Protein AF-A0A0J8B0I6-F1 (afdb_monomer)

Foldseek 3Di:
DPCDLVNLLVVLVVVLVVCVVVVQFDPCCVVCVVVLNVQSVPDPFLLSSLVSVVVSLVGGNPVVDDPCVVLVPQVSPFVSLLRNDDPPDRLLQLLLVLLVVLVVLADPVQFAPCCVVPPVVVLNVCSNPPSGLQSVLVSVVSRVVRGHPLQFDPCCVVCVVVLNVQSNSPSDSLSNLVSSVVSSVGGDPVRDDDNPPSNVSSVVSLPPDDVSVVSVVVVVVVVVVVVCCVPPVVVVVVVVVVVVVVVD

Sequence (248 aa):
AELDFDSARSCLLRFELHSFSLGLFTKNWKVQRYAFKFSVSKASSLHHLCSALLNLERHLETQVFSPEWPRRVGLWEFPLIALSGSEDLSPLKIIKDSLLKLADSIPIQLISQEFYSGYWPKWRRQVASCQYLYPLCELFIELETGLEFEATVSSWADYRSQWGLHVHSSFTVSMLAQCLLDLERFQASSTLRNAPLWRQRLMDLTLTDEPGRVGAIKRSIADMIQAVESVHWRSEFRRSVDHSNTNE

Radius of gyration: 23.25 Å; Cα contacts (8 Å, |Δi|>4): 209; chains: 1; bounding box: 48×46×82 Å

Secondary structure (DSSP, 8-state):
----HHHHHHHHHHHHHHHHHTT-B-TTHHHHHHHHHHHHHH--SHHHHHHHHHHHHTTB-GGGS-TTSTTTTTTTHHHHHHHS--TTS-HHHHHHHHHHHHHHHS-GGGB-HHIIIIIHHHHHHHHHH---HHHHHHHHHHHHHTB-GGGB-THHHHHHHHHHHHHHT--SHHHHHHHHHHHHHTB-TTT-SS-HHHHHHHHHHHTSSHHHHHHHHHHHHHHHHHHHIIIIIHHHHHHHHHHHHTT-

Structure (mmCIF, N/CA/C/O backbone):
data_AF-A0A0J8B0I6-F1
#
_entry.id   AF-A0A0J8B0I6-F1
#
loop_
_atom_site.group_PDB
_atom_site.id
_atom_site.type_symbol
_atom_site.label_atom_id
_atom_site.label_alt_id
_atom_site.label_comp_id
_atom_site.label_asym_id
_atom_site.label_entity_id
_atom_site.label_seq_id
_atom_site.pdbx_PDB_ins_code
_atom_site.Cartn_x
_atom_site.Cartn_y
_atom_site.Cartn_z
_atom_site.occupancy
_atom_site.B_iso_or_equiv
_atom_site.auth_seq_id
_atom_site.auth_comp_id
_atom_site.auth_asym_id
_atom_site.auth_atom_id
_atom_site.pdbx_PDB_model_num
ATOM 1 N N . ALA A 1 1 ? 12.989 23.065 -20.792 1.00 45.50 1 ALA A N 1
ATOM 2 C CA . ALA A 1 1 ? 12.560 22.321 -21.989 1.00 45.50 1 ALA A CA 1
ATOM 3 C C . ALA A 1 1 ? 11.338 21.519 -21.589 1.00 45.50 1 ALA A C 1
ATOM 5 O O . ALA A 1 1 ? 11.407 20.851 -20.561 1.00 45.50 1 ALA A O 1
ATOM 6 N N . GLU A 1 2 ? 10.225 21.655 -22.304 1.00 40.50 2 GLU A N 1
ATOM 7 C CA . GLU A 1 2 ? 9.068 20.789 -22.073 1.00 40.50 2 GLU A CA 1
ATOM 8 C C . GLU A 1 2 ? 9.483 19.342 -22.365 1.00 40.50 2 GLU A C 1
ATOM 10 O O . GLU A 1 2 ? 10.105 19.058 -23.388 1.00 40.50 2 GLU A O 1
ATOM 15 N N . LEU A 1 3 ? 9.228 18.442 -21.415 1.00 53.94 3 LEU A N 1
ATOM 16 C CA . LEU A 1 3 ? 9.433 17.008 -21.595 1.00 53.94 3 LEU A CA 1
ATOM 17 C C . LEU A 1 3 ? 8.305 16.490 -22.489 1.00 53.94 3 LEU A C 1
ATOM 19 O O . LEU A 1 3 ? 7.278 16.030 -21.995 1.00 53.94 3 LEU A O 1
ATOM 23 N N . ASP A 1 4 ? 8.481 16.600 -23.802 1.00 79.12 4 ASP A N 1
ATOM 24 C CA . ASP A 1 4 ? 7.593 15.927 -24.740 1.00 79.12 4 ASP A CA 1
ATOM 25 C C . ASP A 1 4 ? 7.841 14.406 -24.745 1.00 79.12 4 ASP A C 1
ATOM 27 O O . ASP A 1 4 ? 8.833 13.874 -24.225 1.00 79.12 4 ASP A O 1
ATOM 31 N N . PHE A 1 5 ? 6.878 13.677 -25.301 1.00 75.56 5 PHE A N 1
ATOM 32 C CA . PHE A 1 5 ? 6.883 12.217 -25.325 1.00 75.56 5 PHE A CA 1
ATOM 33 C C . PHE A 1 5 ? 8.116 11.638 -26.040 1.00 75.56 5 PHE A C 1
ATOM 35 O O . PHE A 1 5 ? 8.691 10.638 -25.596 1.00 75.56 5 PHE A O 1
ATOM 42 N N . ASP A 1 6 ? 8.562 12.290 -27.113 1.00 81.62 6 ASP A N 1
ATOM 43 C CA . ASP A 1 6 ? 9.733 11.875 -27.883 1.00 81.62 6 ASP A CA 1
ATOM 44 C C . ASP A 1 6 ? 11.042 12.120 -27.127 1.00 81.62 6 ASP A C 1
ATOM 46 O O . ASP A 1 6 ? 11.962 11.292 -27.186 1.00 81.62 6 ASP A O 1
ATOM 50 N N . SER A 1 7 ? 11.111 13.190 -26.339 1.00 73.12 7 SER A N 1
ATOM 51 C CA . SER A 1 7 ? 12.215 13.473 -25.426 1.00 73.12 7 SER A CA 1
ATOM 52 C C . SER A 1 7 ? 12.297 12.419 -24.328 1.00 73.12 7 SER A C 1
ATOM 54 O O . SER A 1 7 ? 13.383 11.889 -24.081 1.00 73.12 7 SER A O 1
ATOM 56 N N . ALA A 1 8 ? 11.168 12.036 -23.722 1.00 75.31 8 ALA A N 1
ATOM 57 C CA . ALA A 1 8 ? 11.117 10.970 -22.717 1.00 75.31 8 ALA A CA 1
ATOM 58 C C . ALA A 1 8 ? 11.574 9.617 -23.293 1.00 75.31 8 ALA A C 1
ATOM 60 O O . ALA A 1 8 ? 12.448 8.956 -22.722 1.00 75.31 8 ALA A O 1
ATOM 61 N N . ARG A 1 9 ? 11.063 9.241 -24.473 1.00 84.12 9 ARG A N 1
ATOM 62 C CA . ARG A 1 9 ? 11.486 8.040 -25.213 1.00 84.12 9 ARG A CA 1
ATOM 63 C C . ARG A 1 9 ? 12.992 8.049 -25.496 1.00 84.12 9 ARG A C 1
ATOM 65 O O . ARG A 1 9 ? 13.685 7.058 -25.256 1.00 84.12 9 ARG A O 1
ATOM 72 N N . SER A 1 10 ? 13.513 9.176 -25.976 1.00 79.44 10 SER A N 1
ATOM 73 C CA . SER A 1 10 ? 14.931 9.341 -26.313 1.00 79.44 10 SER A CA 1
ATOM 74 C C . SER A 1 10 ? 15.834 9.311 -25.080 1.00 79.44 10 SER A C 1
ATOM 76 O O . SER A 1 10 ? 16.953 8.799 -25.141 1.00 79.44 10 SER A O 1
ATOM 78 N N . CYS A 1 11 ? 15.376 9.853 -23.951 1.00 79.69 11 CYS A N 1
ATOM 79 C CA . CYS A 1 11 ? 16.073 9.758 -22.670 1.00 79.69 11 CYS A CA 1
ATOM 80 C C . CYS A 1 11 ? 16.138 8.310 -22.180 1.00 79.69 11 CYS A C 1
ATOM 82 O O . CYS A 1 11 ? 17.215 7.857 -21.801 1.00 79.69 11 CYS A O 1
ATOM 84 N N . LEU A 1 12 ? 15.034 7.566 -22.267 1.00 82.44 12 LEU A N 1
ATOM 85 C CA . LEU A 1 12 ? 14.971 6.167 -21.846 1.00 82.44 12 LEU A CA 1
ATOM 86 C C . LEU A 1 12 ? 15.939 5.273 -22.643 1.00 82.44 12 LEU A C 1
ATOM 88 O O . LEU A 1 12 ? 16.674 4.475 -22.062 1.00 82.44 12 LEU A O 1
ATOM 92 N N . LEU A 1 13 ? 16.006 5.448 -23.968 1.00 88.31 13 LEU A N 1
ATOM 93 C CA . LEU A 1 13 ? 16.951 4.715 -24.822 1.00 88.31 13 LEU A CA 1
ATOM 94 C C . LEU A 1 13 ? 18.415 5.088 -24.543 1.00 88.31 13 LEU A C 1
ATOM 96 O O . LEU A 1 13 ? 19.280 4.211 -24.535 1.00 88.31 13 LEU A O 1
ATOM 100 N N . ARG A 1 14 ? 18.704 6.376 -24.312 1.00 79.75 14 ARG A N 1
ATOM 101 C CA . ARG A 1 14 ? 20.057 6.836 -23.954 1.00 79.75 14 ARG A CA 1
ATOM 102 C C . ARG A 1 14 ? 20.496 6.293 -22.599 1.00 79.75 14 ARG A C 1
ATOM 104 O O . ARG A 1 14 ? 21.634 5.847 -22.479 1.00 79.75 14 ARG A O 1
ATOM 111 N N . PHE A 1 15 ? 19.596 6.295 -21.617 1.00 82.56 15 PHE A N 1
ATOM 112 C CA . PHE A 1 15 ? 19.839 5.718 -20.300 1.00 82.56 15 PHE A CA 1
ATOM 113 C C . PHE A 1 15 ? 20.159 4.224 -20.396 1.00 82.56 15 PHE A C 1
ATOM 115 O O . PHE A 1 15 ? 21.191 3.799 -19.886 1.00 82.56 15 PHE A O 1
ATOM 122 N N . GLU A 1 16 ? 19.348 3.443 -21.122 1.00 92.06 16 GLU A N 1
ATOM 123 C CA . GLU A 1 16 ? 19.625 2.018 -21.365 1.00 92.06 16 GLU A CA 1
ATOM 124 C C . GLU A 1 16 ? 21.009 1.803 -21.972 1.00 92.06 16 GLU A C 1
ATOM 126 O O . GLU A 1 16 ? 21.785 0.993 -21.471 1.00 92.06 16 GLU A O 1
ATOM 131 N N . LEU A 1 17 ? 21.327 2.530 -23.046 1.00 88.75 17 LEU A N 1
ATOM 132 C CA . LEU A 1 17 ? 22.594 2.374 -23.753 1.00 88.75 17 LEU A CA 1
ATOM 133 C C . LEU A 1 17 ? 23.783 2.662 -22.834 1.00 88.75 17 LEU A C 1
ATOM 135 O O . LEU A 1 17 ? 24.761 1.911 -22.844 1.00 88.75 17 LEU A O 1
ATOM 139 N N . HIS A 1 18 ? 23.686 3.731 -22.044 1.00 76.62 18 HIS A N 1
ATOM 140 C CA . HIS A 1 18 ? 24.724 4.120 -21.103 1.00 76.62 18 HIS A CA 1
ATOM 141 C C . HIS A 1 18 ? 24.892 3.074 -19.994 1.00 76.62 18 HIS A C 1
ATOM 143 O O . HIS A 1 18 ? 25.989 2.538 -19.832 1.00 76.62 18 HIS A O 1
ATOM 149 N N . SER A 1 19 ? 23.809 2.690 -19.313 1.00 81.50 19 SER A N 1
ATOM 150 C CA . SER A 1 19 ? 23.838 1.665 -18.260 1.00 81.50 19 SER A CA 1
ATOM 151 C C . SER A 1 19 ? 24.342 0.311 -18.776 1.00 81.50 19 SER A C 1
ATOM 153 O O . SER A 1 19 ? 25.079 -0.385 -18.080 1.00 81.50 19 SER A O 1
ATOM 15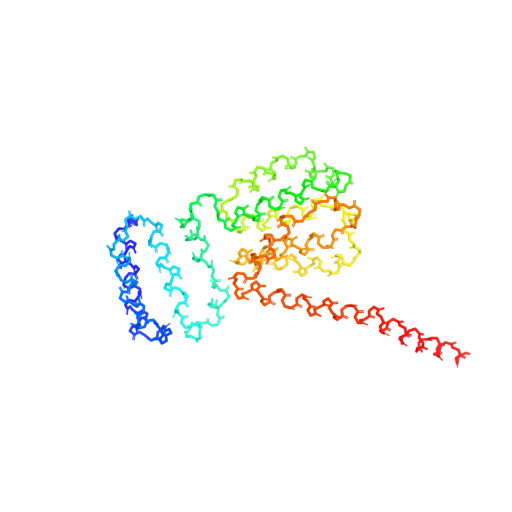5 N N . PHE A 1 20 ? 24.035 -0.045 -20.028 1.00 87.62 20 PHE A N 1
ATOM 156 C CA . PHE A 1 20 ? 24.553 -1.253 -20.672 1.00 87.62 20 PHE A CA 1
ATOM 157 C C . PHE A 1 20 ? 26.056 -1.186 -20.931 1.00 87.62 20 PHE A C 1
ATOM 159 O O . PHE A 1 20 ? 26.758 -2.162 -20.675 1.00 87.62 20 PHE A O 1
ATOM 166 N N . SER A 1 21 ? 26.562 -0.043 -21.402 1.00 84.88 21 SER A N 1
ATOM 167 C CA . SER A 1 21 ? 28.003 0.153 -21.616 1.00 84.88 21 SER A CA 1
ATOM 168 C C . SER A 1 21 ? 28.817 0.064 -20.322 1.00 84.88 21 SER A C 1
ATOM 170 O O . SER A 1 21 ? 29.963 -0.373 -20.348 1.00 84.88 21 SER A O 1
ATOM 172 N N . LEU A 1 22 ? 28.194 0.417 -19.197 1.00 81.50 22 LEU A N 1
ATOM 173 C CA . LEU A 1 22 ? 28.772 0.341 -17.858 1.00 81.50 22 LEU A CA 1
ATOM 174 C C . LEU A 1 22 ? 28.636 -1.049 -17.213 1.00 81.50 22 LEU A C 1
ATOM 176 O O . LEU A 1 22 ? 29.137 -1.258 -16.114 1.00 81.50 22 LEU A O 1
ATOM 180 N N . GLY A 1 23 ? 27.961 -1.999 -17.869 1.00 85.00 23 GLY A N 1
ATOM 181 C CA . GLY A 1 23 ? 27.747 -3.340 -17.327 1.00 85.00 23 GLY A CA 1
ATOM 182 C C . GLY A 1 23 ? 26.782 -3.389 -16.139 1.00 85.00 23 GLY A C 1
ATOM 183 O O . GLY A 1 23 ? 26.855 -4.325 -15.358 1.00 85.00 23 GLY A O 1
ATOM 184 N N . LEU A 1 24 ? 25.870 -2.417 -16.003 1.00 82.25 24 LEU A N 1
ATOM 185 C CA . LEU A 1 24 ? 24.946 -2.312 -14.858 1.00 82.25 24 LEU A CA 1
ATOM 186 C C . LEU A 1 24 ? 23.739 -3.257 -14.935 1.00 82.25 24 LEU A C 1
ATOM 188 O O . LEU A 1 24 ? 22.827 -3.139 -14.122 1.00 82.25 24 LEU A O 1
ATOM 192 N N . PHE A 1 25 ? 23.667 -4.133 -15.936 1.00 87.81 25 PHE A N 1
ATOM 193 C CA . PHE A 1 25 ? 22.509 -4.991 -16.172 1.00 87.81 25 PHE A CA 1
ATOM 194 C C . PHE A 1 25 ? 22.836 -6.460 -15.955 1.00 87.81 25 PHE A C 1
ATOM 196 O O . PHE A 1 25 ? 23.915 -6.928 -16.310 1.00 87.81 25 PHE A O 1
ATOM 203 N N . THR A 1 26 ? 21.828 -7.200 -15.498 1.00 88.50 26 THR A N 1
ATOM 204 C CA . THR A 1 26 ? 21.886 -8.654 -15.361 1.00 88.50 26 THR A CA 1
ATOM 205 C C . THR A 1 26 ? 22.251 -9.330 -16.684 1.00 88.50 26 THR A C 1
ATOM 207 O O . THR A 1 26 ? 21.931 -8.855 -17.780 1.00 88.50 26 THR A O 1
ATOM 210 N N . LYS A 1 27 ? 22.845 -10.526 -16.604 1.00 90.12 27 LYS A N 1
ATOM 211 C CA . LYS A 1 27 ? 23.204 -11.340 -17.785 1.00 90.12 27 LYS A CA 1
ATOM 212 C C . LYS A 1 27 ? 22.030 -11.564 -18.751 1.00 90.12 27 LYS A C 1
ATOM 214 O O . LYS A 1 27 ? 22.236 -11.580 -19.966 1.00 90.12 27 LYS A O 1
ATOM 219 N N . ASN A 1 28 ? 20.810 -11.682 -18.223 1.00 90.00 28 ASN A N 1
ATOM 220 C CA . ASN A 1 28 ? 19.587 -11.905 -18.999 1.00 90.00 28 ASN A CA 1
ATOM 221 C C . ASN A 1 28 ? 19.179 -10.695 -19.851 1.00 90.00 28 ASN A C 1
ATOM 223 O O . ASN A 1 28 ? 18.507 -10.867 -20.872 1.00 90.00 28 ASN A O 1
ATOM 227 N N . TRP A 1 29 ? 19.620 -9.482 -19.499 1.00 93.75 29 TRP A N 1
ATOM 228 C CA . TRP A 1 29 ? 19.261 -8.274 -20.240 1.00 93.75 29 TRP A CA 1
ATOM 229 C C . TRP A 1 29 ? 19.734 -8.311 -21.692 1.00 93.75 29 TRP A C 1
ATOM 231 O O . TRP A 1 29 ? 19.032 -7.828 -22.573 1.00 93.75 29 TRP A O 1
ATOM 241 N N . LYS A 1 30 ? 20.872 -8.957 -21.988 1.00 91.81 30 LYS A N 1
ATOM 242 C CA . LYS A 1 30 ? 21.380 -9.092 -23.368 1.00 91.81 30 LYS A CA 1
ATOM 243 C C . LYS A 1 30 ? 20.342 -9.691 -24.320 1.00 91.81 30 LYS A C 1
ATOM 245 O O . LYS A 1 30 ? 20.258 -9.260 -25.467 1.00 91.81 30 LYS A O 1
ATOM 250 N N . VAL A 1 31 ? 19.550 -10.647 -23.833 1.00 92.69 31 VAL A N 1
ATOM 251 C CA . VAL A 1 31 ? 18.493 -11.312 -24.604 1.00 92.69 31 VAL A CA 1
ATOM 252 C C . VAL A 1 31 ? 17.250 -10.421 -24.706 1.00 92.69 31 VAL A C 1
ATOM 254 O O . VAL A 1 31 ? 16.652 -10.314 -25.773 1.00 92.69 31 VAL A O 1
ATOM 257 N N . GLN A 1 32 ? 16.884 -9.726 -23.625 1.00 93.44 32 GLN A N 1
ATOM 258 C CA . GLN A 1 32 ? 15.679 -8.885 -23.578 1.00 93.44 32 GLN A CA 1
ATOM 259 C C . GLN A 1 32 ? 15.849 -7.501 -24.221 1.00 93.44 32 GLN A C 1
ATOM 261 O O . GLN A 1 32 ? 14.866 -6.856 -24.589 1.00 93.44 32 GLN A O 1
ATOM 266 N N . ARG A 1 33 ? 17.089 -7.054 -24.426 1.00 95.00 33 ARG A N 1
ATOM 267 C CA . ARG A 1 33 ? 17.429 -5.720 -24.931 1.00 95.00 33 ARG A CA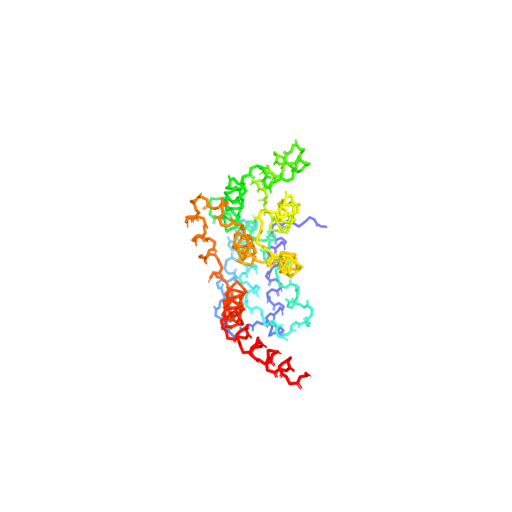 1
ATOM 268 C C . ARG A 1 33 ? 16.763 -5.381 -26.262 1.00 95.00 33 ARG A C 1
ATOM 270 O O . ARG A 1 33 ? 16.338 -4.245 -26.462 1.00 95.00 33 ARG A O 1
ATOM 277 N N . TYR A 1 34 ? 16.680 -6.344 -27.182 1.00 94.69 34 TYR A N 1
ATOM 278 C CA . TYR A 1 34 ? 16.021 -6.125 -28.471 1.00 94.69 34 TYR A CA 1
ATOM 279 C C . TYR A 1 34 ? 14.521 -5.861 -28.293 1.00 94.69 34 TYR A C 1
ATOM 281 O O . TYR A 1 34 ? 14.004 -4.882 -28.831 1.00 94.69 34 TYR A O 1
ATOM 289 N N . ALA A 1 35 ? 13.847 -6.683 -27.481 1.00 93.00 35 ALA A N 1
ATOM 290 C CA . ALA A 1 35 ? 12.427 -6.528 -27.175 1.00 93.00 35 ALA A CA 1
ATOM 291 C C . ALA A 1 35 ? 12.143 -5.195 -26.468 1.00 93.00 35 ALA A C 1
ATOM 293 O O . ALA A 1 35 ? 11.211 -4.489 -26.848 1.00 93.00 35 ALA A O 1
ATOM 294 N N . PHE A 1 36 ? 12.992 -4.801 -25.513 1.00 94.44 36 PHE A N 1
ATOM 295 C CA . PHE A 1 36 ? 12.904 -3.497 -24.856 1.00 94.44 36 PHE A CA 1
ATOM 296 C C . PHE A 1 36 ? 13.009 -2.343 -25.861 1.00 94.44 36 PHE A C 1
ATOM 298 O O . PHE A 1 36 ? 12.121 -1.493 -25.915 1.00 94.44 36 PHE A O 1
ATOM 305 N N . LYS A 1 37 ? 14.051 -2.325 -26.704 1.00 95.19 37 LYS A N 1
ATOM 306 C CA . LYS A 1 37 ? 14.236 -1.263 -27.707 1.00 95.19 37 LYS A CA 1
ATOM 307 C C . LYS A 1 37 ? 13.055 -1.185 -28.664 1.00 95.19 37 LYS A C 1
ATOM 309 O O . LYS A 1 37 ? 12.554 -0.094 -28.915 1.00 95.19 37 LYS A O 1
ATOM 314 N N . PHE A 1 38 ? 12.587 -2.332 -29.149 1.00 93.56 38 PHE A N 1
ATOM 315 C CA . PHE A 1 38 ? 11.411 -2.399 -30.007 1.00 93.56 38 PHE A CA 1
ATOM 316 C C . PHE A 1 38 ? 10.170 -1.824 -29.308 1.00 93.56 38 PHE A C 1
ATOM 318 O O . PHE A 1 38 ? 9.493 -0.972 -29.882 1.00 93.56 38 PHE A O 1
ATOM 325 N N . SER A 1 39 ? 9.920 -2.215 -28.055 1.00 90.56 39 SER A N 1
ATOM 326 C CA . SER A 1 39 ? 8.805 -1.712 -27.243 1.00 90.56 39 SER A CA 1
ATOM 327 C C . SER A 1 39 ? 8.868 -0.196 -27.046 1.00 90.56 39 SER A C 1
ATOM 329 O O . SER A 1 39 ? 7.864 0.486 -27.225 1.00 90.56 39 SER A O 1
ATOM 331 N N . VAL A 1 40 ? 10.041 0.359 -26.725 1.00 92.44 40 VAL A N 1
ATOM 332 C CA . VAL A 1 40 ? 10.222 1.808 -26.523 1.00 92.44 40 VAL A CA 1
ATOM 333 C C . VAL A 1 40 ? 10.074 2.581 -27.837 1.00 92.44 40 VAL A C 1
ATOM 335 O O . VAL A 1 40 ? 9.423 3.624 -27.868 1.00 92.44 40 VAL A O 1
ATOM 338 N N . SER A 1 41 ? 10.617 2.063 -28.942 1.00 92.69 41 SER A N 1
ATOM 339 C CA . SER A 1 41 ? 10.487 2.680 -30.269 1.00 92.69 41 SER A CA 1
ATOM 340 C C . SER A 1 41 ? 9.057 2.645 -30.812 1.00 92.69 41 SER A C 1
ATOM 342 O O . SER A 1 41 ? 8.673 3.539 -31.563 1.00 92.69 41 SER A O 1
ATOM 344 N N . LYS A 1 42 ? 8.269 1.626 -30.453 1.00 92.88 42 LYS A N 1
ATOM 345 C CA . LYS A 1 42 ? 6.861 1.485 -30.859 1.00 92.88 42 LYS A CA 1
ATOM 346 C C . LYS A 1 42 ? 5.864 2.050 -29.848 1.00 92.88 42 LYS A C 1
ATOM 348 O O . LYS A 1 42 ? 4.674 2.069 -30.148 1.00 92.88 42 LYS A O 1
ATOM 353 N N . ALA A 1 43 ? 6.319 2.523 -28.688 1.00 88.12 43 ALA A N 1
ATOM 354 C CA . ALA A 1 43 ? 5.451 3.083 -27.661 1.00 88.12 43 ALA A CA 1
ATOM 355 C C . ALA A 1 43 ? 4.628 4.246 -28.231 1.00 88.12 43 ALA A C 1
ATOM 357 O O . ALA A 1 43 ? 5.193 5.246 -28.666 1.00 88.12 43 ALA A O 1
ATOM 358 N N . SER A 1 44 ? 3.302 4.129 -28.214 1.00 87.00 44 SER A N 1
ATOM 359 C CA . SER A 1 44 ? 2.361 5.162 -28.680 1.00 87.00 44 SER A CA 1
ATOM 360 C C . SER A 1 44 ? 1.761 5.990 -27.543 1.00 87.00 44 SER A C 1
ATOM 362 O O . SER A 1 44 ? 0.985 6.909 -27.783 1.00 87.00 44 SER A O 1
ATOM 364 N N . SER A 1 45 ? 2.094 5.653 -26.299 1.00 79.12 45 SER A N 1
ATOM 365 C CA . SER A 1 45 ? 1.548 6.285 -25.104 1.00 79.12 45 SER A CA 1
ATOM 366 C C . SER A 1 45 ? 2.566 6.285 -23.970 1.00 79.12 45 SER A C 1
ATOM 368 O O . SER A 1 45 ? 3.477 5.450 -23.929 1.00 79.12 45 SER A O 1
ATOM 370 N N . LEU A 1 46 ? 2.391 7.214 -23.027 1.00 69.50 46 LEU A N 1
ATOM 371 C CA . LEU A 1 46 ? 3.228 7.323 -21.830 1.00 69.50 46 LEU A CA 1
ATOM 372 C C . LEU A 1 46 ? 3.212 6.023 -21.015 1.00 69.50 46 LEU A C 1
ATOM 374 O O . LEU A 1 46 ? 4.256 5.592 -20.541 1.00 69.50 46 LEU A O 1
ATOM 378 N N . HIS A 1 47 ? 2.062 5.351 -20.962 1.00 69.44 47 HIS A N 1
ATOM 379 C CA . HIS A 1 47 ? 1.885 4.020 -20.385 1.00 69.44 47 HIS A CA 1
ATOM 380 C C . HIS A 1 47 ? 2.926 3.013 -20.896 1.00 69.44 47 HIS A C 1
ATOM 382 O O . HIS A 1 47 ? 3.620 2.392 -20.098 1.00 69.44 47 HIS A O 1
ATOM 388 N N . HIS A 1 48 ? 3.096 2.886 -22.217 1.00 76.31 48 HIS A N 1
ATOM 389 C CA . HIS A 1 48 ? 4.061 1.945 -22.795 1.00 76.31 48 HIS A CA 1
ATOM 390 C C . HIS A 1 48 ? 5.511 2.293 -22.428 1.00 76.31 48 HIS A C 1
ATOM 392 O O . HIS A 1 48 ? 6.319 1.392 -22.197 1.00 76.31 48 HIS A O 1
ATOM 398 N N . LEU A 1 49 ? 5.848 3.587 -22.347 1.00 76.69 49 LEU A N 1
ATOM 399 C CA . LEU A 1 49 ? 7.168 4.024 -21.880 1.00 76.69 49 LEU A CA 1
ATOM 400 C C . LEU A 1 49 ? 7.375 3.715 -20.394 1.00 76.69 49 LEU A C 1
ATOM 402 O O . LEU A 1 49 ? 8.459 3.280 -20.012 1.00 76.69 49 LEU A O 1
ATOM 406 N N . CYS A 1 50 ? 6.336 3.887 -19.578 1.00 73.00 50 CYS A N 1
ATOM 407 C CA . CYS A 1 50 ? 6.350 3.556 -18.158 1.00 73.00 50 CYS A CA 1
ATOM 408 C C . CYS A 1 50 ? 6.584 2.057 -17.950 1.00 73.00 50 CYS A C 1
ATOM 410 O O . CYS A 1 50 ? 7.518 1.678 -17.249 1.00 73.00 50 CYS A O 1
ATOM 412 N N . SER A 1 51 ? 5.823 1.199 -18.635 1.00 74.50 51 SER A N 1
ATOM 413 C CA . SER A 1 51 ? 6.008 -0.257 -18.584 1.00 74.50 51 SER A CA 1
ATOM 414 C C . SER A 1 51 ? 7.401 -0.690 -19.049 1.00 74.50 51 SER A C 1
ATOM 416 O O . SER A 1 51 ? 7.991 -1.600 -18.468 1.00 74.50 51 SER A O 1
ATOM 418 N N . ALA A 1 52 ? 7.955 -0.034 -20.073 1.00 82.31 52 ALA A N 1
ATOM 419 C CA . ALA A 1 52 ? 9.309 -0.315 -20.534 1.00 82.31 52 ALA A CA 1
ATOM 420 C C . ALA A 1 52 ? 10.364 0.084 -19.490 1.00 82.31 52 ALA A C 1
ATOM 422 O O . ALA A 1 52 ? 11.278 -0.695 -19.226 1.00 82.31 52 ALA A O 1
ATOM 423 N N . LEU A 1 53 ? 10.229 1.256 -18.866 1.00 80.56 53 LEU A N 1
ATOM 424 C CA . LEU A 1 53 ? 11.136 1.719 -17.813 1.00 80.56 53 LEU A CA 1
ATOM 425 C C . LEU A 1 53 ? 11.086 0.809 -16.571 1.00 80.56 53 LEU A C 1
ATOM 427 O O . LEU A 1 53 ? 12.141 0.449 -16.058 1.00 80.56 53 LEU A O 1
ATOM 431 N N . LEU A 1 54 ? 9.900 0.340 -16.171 1.00 74.06 54 LEU A N 1
ATOM 432 C CA . LEU A 1 54 ? 9.736 -0.677 -15.119 1.00 74.06 54 LEU A CA 1
ATOM 433 C C . LEU A 1 54 ? 10.460 -1.986 -15.459 1.00 74.06 54 LEU A C 1
ATOM 435 O O . LEU A 1 54 ? 11.129 -2.586 -14.620 1.00 74.06 54 LEU A O 1
ATOM 439 N N . ASN A 1 55 ? 10.330 -2.451 -16.705 1.00 81.00 55 ASN A N 1
ATOM 440 C CA . ASN A 1 55 ? 11.014 -3.658 -17.162 1.00 81.00 55 ASN A CA 1
ATOM 441 C C . ASN A 1 55 ? 12.542 -3.481 -17.122 1.00 81.00 55 ASN A C 1
ATOM 443 O O . ASN A 1 55 ? 13.251 -4.380 -16.672 1.00 81.00 55 ASN A O 1
ATOM 447 N N . LEU A 1 56 ? 13.035 -2.312 -17.538 1.00 84.88 56 LEU A N 1
ATOM 448 C CA . LEU A 1 56 ? 14.451 -1.966 -17.483 1.00 84.88 56 LEU A CA 1
ATOM 449 C C . LEU A 1 56 ? 14.974 -1.956 -16.041 1.00 84.88 56 LEU A C 1
ATOM 451 O O . LEU A 1 56 ? 16.020 -2.548 -15.782 1.00 84.88 56 LEU A O 1
ATOM 455 N N . GLU A 1 57 ? 14.248 -1.335 -15.107 1.00 81.00 57 GLU A N 1
ATOM 456 C CA . GLU A 1 57 ? 14.627 -1.252 -13.688 1.00 81.00 57 GLU A CA 1
ATOM 457 C C . GLU A 1 57 ? 14.847 -2.639 -13.072 1.00 81.00 57 GLU A C 1
ATOM 459 O O . GLU A 1 57 ? 15.873 -2.874 -12.436 1.00 81.00 57 GLU A O 1
ATOM 464 N N . ARG A 1 58 ? 13.956 -3.598 -13.354 1.00 77.00 58 ARG A N 1
ATOM 465 C CA . ARG A 1 58 ? 14.054 -4.990 -12.864 1.00 77.00 58 ARG A CA 1
ATOM 466 C C . ARG A 1 58 ? 15.319 -5.726 -13.302 1.00 77.00 58 ARG A C 1
ATOM 468 O O . ARG A 1 58 ? 15.659 -6.751 -12.719 1.00 77.00 58 ARG A O 1
ATOM 475 N N . HIS A 1 59 ? 15.989 -5.243 -14.344 1.00 84.69 59 HIS A N 1
ATOM 476 C CA . HIS A 1 59 ? 17.193 -5.866 -14.878 1.00 84.69 59 HIS A CA 1
ATOM 477 C C . HIS A 1 59 ? 18.478 -5.149 -14.474 1.00 84.69 59 HIS A C 1
ATOM 479 O O . HIS A 1 59 ? 19.548 -5.617 -14.868 1.00 84.69 59 HIS A O 1
ATOM 485 N N . LEU A 1 60 ? 18.402 -4.058 -13.710 1.00 81.69 60 LEU A N 1
ATOM 486 C CA . LEU A 1 60 ? 19.574 -3.378 -13.167 1.00 81.69 60 LEU A CA 1
ATOM 487 C C . LEU A 1 60 ? 20.171 -4.182 -12.000 1.00 81.69 60 LEU A C 1
ATOM 489 O O . LEU A 1 60 ? 19.465 -4.608 -11.088 1.00 81.69 60 LEU A O 1
ATOM 493 N N . GLU A 1 61 ? 21.485 -4.398 -12.019 1.00 77.69 61 GLU A N 1
ATOM 494 C CA . GLU A 1 61 ? 22.205 -5.089 -10.950 1.00 77.69 61 GLU A CA 1
ATOM 495 C C . GLU A 1 61 ? 22.328 -4.173 -9.733 1.00 77.69 61 GLU A C 1
ATOM 497 O O . GLU A 1 61 ? 23.167 -3.276 -9.680 1.00 77.69 61 GLU A O 1
ATOM 502 N N . THR A 1 62 ? 21.496 -4.420 -8.723 1.00 64.12 62 THR A N 1
ATOM 503 C CA . THR A 1 62 ? 21.410 -3.619 -7.489 1.00 64.12 62 THR A CA 1
ATOM 504 C C . THR A 1 62 ? 22.737 -3.503 -6.736 1.00 64.12 62 THR A C 1
ATOM 506 O O . THR A 1 62 ? 22.952 -2.516 -6.039 1.00 64.12 62 THR A O 1
ATOM 509 N N . GLN A 1 63 ? 23.641 -4.470 -6.919 1.00 63.12 63 GLN A N 1
ATOM 510 C CA . GLN A 1 63 ? 24.971 -4.509 -6.304 1.00 63.12 63 GLN A CA 1
ATOM 511 C C . GLN A 1 63 ? 25.934 -3.442 -6.845 1.00 63.12 63 GLN A C 1
ATOM 513 O O . GLN A 1 63 ? 26.916 -3.126 -6.180 1.00 63.12 63 GLN A O 1
ATOM 518 N N . VAL A 1 64 ? 25.675 -2.892 -8.038 1.00 60.94 64 VAL A N 1
ATOM 519 C CA . VAL A 1 64 ? 26.548 -1.885 -8.670 1.00 60.94 64 VAL A CA 1
ATOM 520 C C . VAL A 1 64 ? 26.164 -0.460 -8.261 1.00 60.94 64 VAL A C 1
ATOM 522 O O . VAL A 1 64 ? 26.929 0.487 -8.444 1.00 60.94 64 VAL A O 1
ATOM 525 N N . PHE A 1 65 ? 24.983 -0.288 -7.672 1.00 61.66 65 PHE A N 1
ATOM 526 C CA . PHE A 1 65 ? 24.526 1.004 -7.188 1.00 61.66 65 PHE A CA 1
ATOM 527 C C . PHE A 1 65 ? 25.005 1.251 -5.755 1.00 61.66 65 PHE A C 1
ATOM 529 O O . PHE A 1 65 ? 25.262 0.321 -4.994 1.00 61.66 65 PHE A O 1
ATOM 536 N N . SER A 1 66 ? 25.111 2.531 -5.378 1.00 57.56 66 SER A N 1
ATOM 537 C CA . SER A 1 66 ? 25.391 2.935 -3.994 1.00 57.56 66 SER A CA 1
ATOM 538 C C . SER A 1 66 ? 24.491 2.165 -3.011 1.00 57.56 66 SER A C 1
ATOM 540 O O . SER A 1 66 ? 23.324 1.946 -3.335 1.00 57.56 66 SER A O 1
ATOM 542 N N . PRO A 1 67 ? 24.956 1.803 -1.800 1.00 57.34 67 PRO A N 1
ATOM 543 C CA . PRO A 1 67 ? 24.125 1.155 -0.776 1.00 57.34 67 PRO A CA 1
ATOM 544 C C . PRO A 1 67 ? 22.858 1.949 -0.392 1.00 57.34 67 PRO A C 1
ATOM 546 O O . PRO A 1 67 ? 21.929 1.389 0.187 1.00 57.34 67 PRO A O 1
ATOM 549 N N . GLU A 1 68 ? 22.775 3.230 -0.761 1.00 49.03 68 GLU A N 1
ATOM 550 C CA . GLU A 1 68 ? 21.567 4.055 -0.629 1.00 49.03 68 GLU A CA 1
ATOM 551 C C . GLU A 1 68 ? 20.528 3.827 -1.747 1.00 49.03 68 GLU A C 1
ATOM 553 O O . GLU A 1 68 ? 19.386 4.257 -1.625 1.00 49.03 68 GLU A O 1
ATOM 558 N N . TRP A 1 69 ? 20.887 3.161 -2.847 1.00 47.69 69 TRP A N 1
ATOM 559 C CA . TRP A 1 69 ? 19.992 2.868 -3.969 1.00 47.69 69 TRP A CA 1
ATOM 560 C C . TRP A 1 69 ? 18.996 1.739 -3.675 1.00 47.69 69 TRP A C 1
ATOM 562 O O . TRP A 1 69 ? 17.821 1.950 -3.948 1.00 47.69 69 TRP A O 1
ATOM 572 N N . PRO A 1 70 ? 19.369 0.604 -3.044 1.00 48.47 70 PRO A N 1
ATOM 573 C CA . PRO A 1 70 ? 18.403 -0.381 -2.543 1.00 48.47 70 PRO A CA 1
ATOM 574 C C . PRO A 1 70 ? 17.342 0.212 -1.605 1.00 48.47 70 PRO A C 1
ATOM 576 O O . PRO A 1 70 ? 16.205 -0.240 -1.609 1.00 48.47 70 PRO A O 1
ATOM 579 N N . ARG A 1 71 ? 17.685 1.266 -0.847 1.00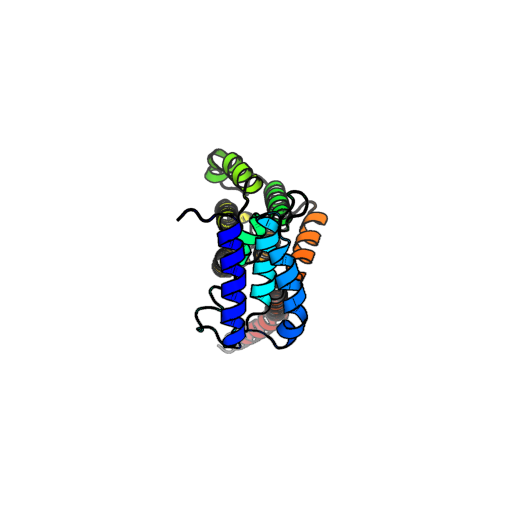 47.06 71 ARG A N 1
ATOM 580 C CA . ARG A 1 71 ? 16.734 2.029 -0.013 1.00 47.06 71 ARG A CA 1
ATOM 581 C C . ARG A 1 71 ? 15.813 2.961 -0.818 1.00 47.06 71 ARG A C 1
ATOM 583 O O . ARG A 1 71 ? 14.916 3.568 -0.246 1.00 47.06 71 ARG A O 1
ATOM 590 N N . ARG A 1 72 ? 16.061 3.108 -2.123 1.00 45.16 72 ARG A N 1
ATOM 591 C CA . ARG A 1 72 ? 15.355 3.980 -3.080 1.00 45.16 72 ARG A CA 1
ATOM 592 C C . ARG A 1 72 ? 14.683 3.213 -4.229 1.00 45.16 72 ARG A C 1
ATOM 594 O O . ARG A 1 72 ? 14.023 3.848 -5.054 1.00 45.16 72 ARG A O 1
ATOM 601 N N . VAL A 1 73 ? 14.844 1.886 -4.296 1.00 43.81 73 VAL A N 1
ATOM 602 C CA . VAL A 1 73 ? 14.116 1.017 -5.236 1.00 43.81 73 VAL A CA 1
ATOM 603 C C . VAL A 1 73 ? 12.623 1.180 -4.941 1.00 43.81 73 VAL A C 1
ATOM 605 O O . VAL A 1 73 ? 12.192 0.944 -3.816 1.00 43.81 73 VAL A O 1
ATOM 608 N N . GLY A 1 74 ? 11.864 1.674 -5.924 1.00 50.03 74 GLY A N 1
ATOM 609 C CA . GLY A 1 74 ? 10.442 2.019 -5.776 1.00 50.03 74 GLY A CA 1
ATOM 610 C C . GLY A 1 74 ? 10.076 3.482 -6.071 1.00 50.03 74 GLY A C 1
ATOM 611 O O . GLY A 1 74 ? 8.895 3.788 -6.236 1.00 50.03 74 GLY A O 1
ATOM 612 N N . LEU A 1 75 ? 11.047 4.401 -6.209 1.00 49.31 75 LEU A N 1
ATOM 613 C CA . LEU A 1 75 ? 10.741 5.812 -6.518 1.00 49.31 75 LEU A CA 1
ATOM 614 C C . LEU A 1 75 ? 10.085 6.006 -7.892 1.00 49.31 75 LEU A C 1
ATOM 616 O O . LEU A 1 75 ? 9.266 6.910 -8.048 1.00 49.31 75 LEU A O 1
ATOM 620 N N . TRP A 1 76 ? 10.453 5.198 -8.890 1.00 49.72 76 TRP A N 1
ATOM 621 C CA . TRP A 1 76 ? 9.862 5.263 -10.232 1.00 49.72 76 TRP A CA 1
ATOM 622 C C . TRP A 1 76 ? 8.800 4.201 -10.443 1.00 49.72 76 TRP A C 1
ATOM 624 O O . TRP A 1 76 ? 7.846 4.459 -11.172 1.00 49.72 76 TRP A O 1
ATOM 634 N N . GLU A 1 77 ? 8.907 3.054 -9.767 1.00 51.00 77 GLU A N 1
ATOM 635 C CA . GLU A 1 77 ? 7.904 1.999 -9.871 1.00 51.00 77 GLU A CA 1
ATOM 636 C C . GLU A 1 77 ? 6.496 2.543 -9.619 1.00 51.00 77 GLU A C 1
ATOM 638 O O . GLU A 1 77 ? 5.538 2.266 -10.337 1.00 51.00 77 GLU A O 1
ATOM 643 N N . PHE A 1 78 ? 6.414 3.456 -8.667 1.00 48.03 78 PHE A N 1
ATOM 644 C CA . PHE A 1 78 ? 5.175 3.993 -8.181 1.00 48.03 78 PHE A CA 1
ATOM 645 C C . PHE A 1 78 ? 4.486 5.045 -9.093 1.00 48.03 78 PHE A C 1
ATOM 647 O O . PHE A 1 78 ? 3.331 4.819 -9.473 1.00 48.03 78 PHE A O 1
ATOM 654 N N . PRO A 1 79 ? 5.143 6.142 -9.534 1.00 52.38 79 PRO A N 1
ATOM 655 C CA . PRO A 1 79 ? 4.583 7.037 -10.550 1.00 52.38 79 PRO A CA 1
ATOM 656 C C . PRO A 1 79 ? 4.289 6.319 -11.871 1.00 52.38 79 PRO A C 1
ATOM 658 O O . PRO A 1 79 ? 3.309 6.629 -12.544 1.00 52.38 79 PRO A O 1
ATOM 661 N N . LEU A 1 80 ? 5.118 5.342 -12.249 1.00 50.12 80 LEU A N 1
ATOM 662 C CA . LEU A 1 80 ? 4.997 4.646 -13.527 1.00 50.12 80 LEU A CA 1
ATOM 663 C C . LEU A 1 80 ? 3.894 3.582 -13.509 1.00 50.12 80 LEU A C 1
ATOM 665 O O . LEU A 1 80 ? 3.245 3.401 -14.535 1.00 50.12 80 LEU A O 1
ATOM 669 N N . ILE A 1 81 ? 3.616 2.919 -12.379 1.00 50.16 81 ILE A N 1
ATOM 670 C CA . ILE A 1 81 ? 2.440 2.040 -12.213 1.00 50.16 81 ILE A CA 1
ATOM 671 C C . ILE A 1 81 ? 1.138 2.844 -12.308 1.00 50.16 81 ILE A C 1
ATOM 673 O O . ILE A 1 81 ? 0.213 2.413 -12.996 1.00 50.16 81 ILE A O 1
ATOM 677 N N . ALA A 1 82 ? 1.074 4.031 -11.695 1.00 48.22 82 ALA A N 1
ATOM 678 C CA . ALA A 1 82 ? -0.090 4.919 -11.797 1.00 48.22 82 ALA A CA 1
ATOM 679 C C . ALA A 1 82 ? -0.361 5.368 -13.248 1.00 48.22 82 ALA A C 1
ATOM 681 O O . ALA A 1 82 ? -1.511 5.478 -13.665 1.00 48.22 82 ALA A O 1
ATOM 682 N N . LEU A 1 83 ? 0.697 5.560 -14.040 1.00 46.41 83 LEU A N 1
ATOM 683 C CA . LEU A 1 83 ? 0.611 5.900 -15.463 1.00 46.41 83 LEU A CA 1
ATOM 684 C C . LEU A 1 83 ? 0.418 4.674 -16.379 1.00 46.41 83 LEU A C 1
ATOM 686 O O . LEU A 1 83 ? 0.056 4.837 -17.547 1.00 46.41 83 LEU A O 1
ATOM 690 N N . SER A 1 84 ? 0.661 3.454 -15.875 1.00 47.00 84 SER A N 1
ATOM 691 C CA . SER A 1 84 ? 0.670 2.205 -16.653 1.00 47.00 84 SER A CA 1
ATOM 692 C C . SER A 1 84 ? -0.477 1.223 -16.352 1.00 47.00 84 SER A C 1
ATOM 694 O O . SER A 1 84 ? -0.379 0.049 -16.695 1.00 47.00 84 SER A O 1
ATOM 696 N N . GLY A 1 85 ? -1.600 1.652 -15.764 1.00 45.97 85 GLY A N 1
ATOM 697 C CA . GLY A 1 85 ? -2.701 0.739 -15.412 1.00 45.97 85 GLY A CA 1
ATOM 698 C C . GLY A 1 85 ? -4.084 1.194 -15.874 1.00 45.97 85 GLY A C 1
ATOM 699 O O . GLY A 1 85 ? -4.513 2.291 -15.540 1.00 45.97 85 GLY A O 1
ATOM 700 N N . SER A 1 86 ? -4.807 0.318 -16.587 1.00 45.50 86 SER A N 1
ATOM 701 C CA . SER A 1 86 ? -6.262 0.417 -16.774 1.00 45.50 86 SER A CA 1
ATOM 702 C C . SER A 1 86 ? -6.967 0.372 -15.413 1.00 45.50 86 SER A C 1
ATOM 704 O O . SER A 1 86 ? -6.656 -0.502 -14.600 1.00 45.50 86 SER A O 1
ATOM 706 N N . GLU A 1 87 ? -7.925 1.269 -15.181 1.00 52.41 87 GLU A N 1
ATOM 707 C CA . GLU A 1 87 ? -8.548 1.528 -13.872 1.00 52.41 87 GLU A CA 1
ATOM 708 C C . GLU A 1 87 ? -9.187 0.306 -13.187 1.00 52.41 87 GLU A C 1
ATOM 710 O O . GLU A 1 87 ? -9.361 0.313 -11.968 1.00 52.41 87 GLU A O 1
ATOM 715 N N . ASP A 1 88 ? -9.513 -0.766 -13.916 1.00 53.31 88 ASP A N 1
ATOM 716 C CA . ASP A 1 88 ? -10.388 -1.806 -13.375 1.00 53.31 88 ASP A CA 1
ATOM 717 C C . ASP A 1 88 ? -9.731 -2.924 -12.560 1.00 53.31 88 ASP A C 1
ATOM 719 O O . ASP A 1 88 ? -10.421 -3.528 -11.734 1.00 53.31 88 ASP A O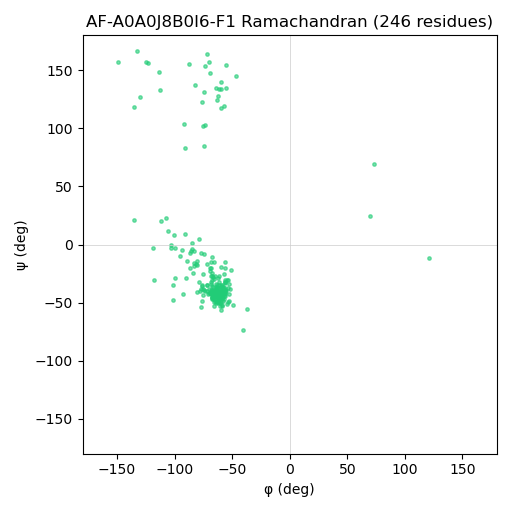 1
ATOM 723 N N . LEU A 1 89 ? -8.420 -3.151 -12.698 1.00 56.66 89 LEU A N 1
ATOM 724 C CA . LEU A 1 89 ? -7.700 -4.251 -12.031 1.00 56.66 89 LEU A CA 1
ATOM 725 C C . LEU A 1 89 ? -6.365 -3.829 -11.400 1.00 56.66 89 LEU A C 1
ATOM 727 O O . LEU A 1 89 ? -5.494 -4.669 -11.174 1.00 56.66 89 LEU A O 1
ATOM 731 N N . SER A 1 90 ? -6.168 -2.539 -11.112 1.00 78.56 90 SER A N 1
ATOM 732 C CA . SER A 1 90 ? -4.916 -2.123 -10.478 1.00 78.56 90 SER A CA 1
ATOM 733 C C . SER A 1 90 ? -4.791 -2.755 -9.076 1.00 78.56 90 SER A C 1
ATOM 735 O O . SER A 1 90 ? -5.751 -2.734 -8.301 1.00 78.56 90 SER A O 1
ATOM 737 N N . PRO A 1 91 ? -3.622 -3.306 -8.699 1.00 84.38 91 PRO A N 1
ATOM 738 C CA . PRO A 1 91 ? -3.399 -3.844 -7.354 1.00 84.38 91 PRO A CA 1
ATOM 739 C C . PRO A 1 91 ? -3.723 -2.834 -6.241 1.00 84.38 91 PRO A C 1
ATOM 741 O O . PRO A 1 91 ? -4.215 -3.196 -5.174 1.00 84.38 91 PRO A O 1
ATOM 744 N N . LEU A 1 92 ? -3.538 -1.541 -6.523 1.00 87.38 92 LEU A N 1
ATOM 745 C CA . LEU A 1 92 ? -3.921 -0.461 -5.621 1.00 87.38 92 LEU A CA 1
ATOM 746 C C . LEU A 1 92 ? -5.441 -0.396 -5.396 1.00 87.38 92 LEU A C 1
ATOM 748 O O . LEU A 1 92 ? -5.870 -0.202 -4.262 1.00 87.38 92 LEU A O 1
ATOM 752 N N . LYS A 1 93 ? -6.270 -0.600 -6.432 1.00 90.06 93 LYS A N 1
ATOM 753 C CA . LYS A 1 93 ? -7.737 -0.681 -6.293 1.00 90.06 93 LYS A CA 1
ATOM 754 C C . LYS A 1 93 ? -8.142 -1.795 -5.330 1.00 90.06 93 LYS A C 1
ATOM 756 O O . LYS A 1 93 ? -8.974 -1.557 -4.463 1.00 90.06 93 LYS A O 1
ATOM 761 N N . ILE A 1 94 ? -7.495 -2.961 -5.408 1.00 90.69 94 ILE A N 1
ATOM 762 C CA . ILE A 1 94 ? -7.751 -4.074 -4.480 1.00 90.69 94 ILE A CA 1
ATOM 763 C C . ILE A 1 94 ? -7.477 -3.653 -3.031 1.00 90.69 94 ILE A C 1
ATOM 765 O O . ILE A 1 94 ? -8.300 -3.945 -2.163 1.00 90.69 94 ILE A O 1
ATOM 769 N N . ILE A 1 95 ? -6.373 -2.944 -2.758 1.00 93.62 95 ILE A N 1
ATOM 770 C CA . ILE A 1 95 ? -6.089 -2.443 -1.403 1.00 93.62 95 ILE A CA 1
ATOM 771 C C . ILE A 1 95 ? -7.154 -1.438 -0.964 1.00 93.62 95 ILE A C 1
ATOM 773 O O . ILE A 1 95 ? -7.687 -1.584 0.130 1.00 93.62 95 ILE A O 1
ATOM 777 N N . LYS A 1 96 ? -7.490 -0.446 -1.798 1.00 94.75 96 LYS A N 1
ATOM 778 C CA . LYS A 1 96 ? -8.484 0.592 -1.461 1.00 94.75 96 LYS A CA 1
ATOM 779 C C . LYS A 1 96 ? -9.841 -0.021 -1.127 1.00 94.75 96 LYS A C 1
ATOM 781 O O . LYS A 1 96 ? -10.413 0.282 -0.084 1.00 94.75 96 LYS A O 1
ATOM 786 N N . ASP A 1 97 ? -10.316 -0.929 -1.975 1.00 93.81 97 ASP A N 1
ATOM 787 C CA . ASP A 1 97 ? -11.583 -1.631 -1.772 1.00 93.81 97 ASP A CA 1
ATOM 788 C C . ASP A 1 97 ? -11.547 -2.494 -0.504 1.00 93.81 97 ASP A C 1
ATOM 790 O O . ASP A 1 97 ? -12.542 -2.591 0.211 1.00 93.81 97 ASP A O 1
ATOM 794 N N . SER A 1 98 ? -10.407 -3.125 -0.210 1.00 94.00 98 SER A N 1
ATOM 795 C CA . SER A 1 98 ? -10.235 -3.944 0.995 1.00 94.00 98 SER A CA 1
ATOM 796 C C . SER A 1 98 ? -10.165 -3.092 2.262 1.00 94.00 98 SER A C 1
ATOM 798 O O . SER A 1 98 ? -10.780 -3.453 3.259 1.00 94.00 98 SER A O 1
ATOM 800 N N . LEU A 1 99 ? -9.490 -1.940 2.216 1.00 95.62 99 LEU A N 1
ATOM 801 C CA . LEU A 1 99 ? -9.417 -0.982 3.318 1.00 95.62 99 LEU A CA 1
ATOM 802 C C . LEU A 1 99 ? -10.805 -0.422 3.645 1.00 95.62 99 LEU A C 1
ATOM 804 O O . LEU A 1 99 ? -11.185 -0.375 4.810 1.00 95.62 99 LEU A O 1
ATOM 808 N N . LEU A 1 100 ? -11.587 -0.059 2.623 1.00 95.56 100 LEU A N 1
ATOM 809 C CA . LEU A 1 100 ? -12.971 0.388 2.805 1.00 95.56 100 LEU A CA 1
ATOM 810 C C . LEU A 1 100 ? -13.851 -0.715 3.402 1.00 95.56 100 LEU A C 1
ATOM 812 O O . LEU A 1 100 ? -14.640 -0.437 4.297 1.00 95.56 100 LEU A O 1
ATOM 816 N N . LYS A 1 101 ? -13.687 -1.970 2.967 1.00 93.06 101 LYS A N 1
ATOM 817 C CA . LYS A 1 101 ? -14.414 -3.114 3.543 1.00 93.06 101 LYS A CA 1
ATOM 818 C C . LYS A 1 101 ? -14.026 -3.399 4.989 1.00 93.06 101 LYS A C 1
ATOM 820 O O . LYS A 1 101 ? -14.903 -3.723 5.783 1.00 93.06 101 LYS A O 1
ATOM 825 N N . LEU A 1 102 ? -12.741 -3.285 5.330 1.00 91.81 102 LEU A N 1
ATOM 826 C CA . LEU A 1 102 ? -12.286 -3.395 6.714 1.00 91.81 102 LEU A CA 1
ATOM 827 C C . LEU A 1 102 ? -12.919 -2.286 7.558 1.00 91.81 102 LEU A C 1
ATOM 829 O O . LEU A 1 102 ? -13.541 -2.576 8.574 1.00 91.81 102 LEU A O 1
ATOM 833 N N . ALA A 1 103 ? -12.840 -1.041 7.090 1.00 93.12 103 ALA A N 1
ATOM 834 C CA . ALA A 1 103 ? -13.459 0.114 7.728 1.00 93.12 103 ALA A CA 1
ATOM 835 C C . ALA A 1 103 ? -14.978 -0.062 7.926 1.00 93.12 103 ALA A C 1
ATOM 837 O O . ALA A 1 103 ? -15.491 0.246 8.995 1.00 93.12 103 ALA A O 1
ATOM 838 N N . ASP A 1 104 ? -15.688 -0.616 6.938 1.00 91.75 104 ASP A N 1
ATOM 839 C CA . ASP A 1 104 ? -17.124 -0.928 7.024 1.00 91.75 104 ASP A CA 1
ATOM 840 C C . ASP A 1 104 ? -17.458 -2.046 8.021 1.00 91.75 104 ASP A C 1
ATOM 842 O O . ASP A 1 104 ? -18.586 -2.120 8.507 1.00 91.75 104 ASP A O 1
ATOM 846 N N . SER A 1 105 ? -16.501 -2.929 8.315 1.00 90.19 105 SER A N 1
ATOM 847 C CA . SER A 1 105 ? -16.696 -4.019 9.275 1.00 90.19 105 SER A CA 1
ATOM 848 C C . SER A 1 105 ? -16.497 -3.594 10.730 1.00 90.19 105 SER A C 1
ATOM 850 O O . SER A 1 105 ? -16.976 -4.285 11.627 1.00 90.19 105 SER A O 1
ATOM 852 N N . ILE A 1 106 ? -15.834 -2.459 10.974 1.00 90.25 106 ILE A N 1
ATOM 853 C CA . ILE A 1 106 ? -15.553 -1.966 12.324 1.00 90.25 106 ILE A CA 1
ATOM 854 C C . ILE A 1 106 ? -16.834 -1.351 12.917 1.00 90.25 106 ILE A C 1
ATOM 856 O O . ILE A 1 106 ? -17.397 -0.419 12.336 1.00 90.25 106 ILE A O 1
ATOM 860 N N . PRO A 1 107 ? -17.314 -1.831 14.080 1.00 91.62 107 PRO A N 1
ATOM 861 C CA . PRO A 1 107 ? -18.412 -1.197 14.801 1.00 91.62 107 PRO A CA 1
ATOM 862 C C . PRO A 1 107 ? -18.121 0.279 15.093 1.00 91.62 107 PRO A C 1
ATOM 864 O O . PRO A 1 107 ? -17.048 0.611 15.582 1.00 91.62 107 PRO A O 1
ATOM 867 N N . ILE A 1 108 ? -19.101 1.160 14.867 1.00 92.50 108 ILE A N 1
ATOM 868 C CA . ILE A 1 108 ? -18.944 2.616 15.058 1.00 92.50 108 ILE A CA 1
ATOM 869 C C . ILE A 1 108 ? -18.496 2.963 16.487 1.00 92.50 108 ILE A C 1
ATOM 871 O O . ILE A 1 108 ? -17.778 3.933 16.675 1.00 92.50 108 ILE A O 1
ATOM 875 N N . GLN A 1 109 ? -18.882 2.167 17.490 1.00 93.81 109 GLN A N 1
ATOM 876 C CA . GLN A 1 109 ? -18.494 2.385 18.890 1.00 93.81 109 GLN A CA 1
ATOM 877 C C . GLN A 1 109 ? -16.999 2.156 19.155 1.00 93.81 109 GLN A C 1
ATOM 879 O O . GLN A 1 109 ? -16.515 2.533 20.213 1.00 93.81 109 GLN A O 1
ATOM 884 N N . LEU A 1 110 ? -16.296 1.508 18.225 1.00 94.50 110 LEU A N 1
ATOM 885 C CA . LEU A 1 110 ? -14.860 1.233 18.285 1.00 94.50 110 LEU A CA 1
ATOM 886 C C . LEU A 1 110 ? -14.054 2.216 17.422 1.00 94.50 110 LEU A C 1
ATOM 888 O O . LEU A 1 110 ? -12.860 2.024 17.206 1.00 94.50 110 LEU A O 1
ATOM 892 N N . ILE A 1 111 ? -14.719 3.250 16.904 1.00 94.56 111 ILE A N 1
ATOM 893 C CA . ILE A 1 111 ? -14.120 4.354 16.164 1.00 94.56 111 ILE A CA 1
ATOM 894 C C . ILE A 1 111 ? -14.284 5.605 17.019 1.00 94.56 111 ILE A C 1
ATOM 896 O O . ILE A 1 111 ? -15.387 5.884 17.498 1.00 94.56 111 ILE A O 1
ATOM 900 N N . SER A 1 112 ? -13.217 6.383 17.171 1.00 95.94 112 SER A N 1
ATOM 901 C CA . SER A 1 112 ? -13.270 7.595 17.975 1.00 95.94 112 SER A CA 1
ATOM 902 C C . SER A 1 112 ? -14.303 8.576 17.434 1.00 95.94 112 SER A C 1
ATOM 904 O O . SER A 1 112 ? -14.468 8.768 16.221 1.00 95.94 112 SER A O 1
ATOM 906 N N . GLN A 1 113 ? -15.035 9.216 18.347 1.00 95.31 113 GLN A N 1
ATOM 907 C CA . GLN A 1 113 ? -16.124 10.122 17.981 1.00 95.31 113 GLN A CA 1
ATOM 908 C C . GLN A 1 113 ? -15.622 11.293 17.119 1.00 95.31 113 GLN A C 1
ATOM 910 O O . GLN A 1 113 ? -16.312 11.723 16.188 1.00 95.31 113 GLN A O 1
ATOM 915 N N . GLU A 1 114 ? -14.416 11.784 17.406 1.00 94.12 114 GLU A N 1
ATOM 916 C CA . GLU A 1 114 ? -13.738 12.849 16.661 1.00 94.12 114 GLU A CA 1
ATOM 917 C C . GLU A 1 114 ? -13.477 12.432 15.207 1.00 94.12 114 GLU A C 1
ATOM 919 O O . GLU A 1 114 ? -13.828 13.161 14.272 1.00 94.12 114 GLU A O 1
ATOM 924 N N . PHE A 1 115 ? -12.946 11.222 15.003 1.00 95.56 115 PHE A N 1
ATOM 925 C CA . PHE A 1 115 ? -12.687 10.683 13.672 1.00 95.56 115 PHE A CA 1
ATOM 926 C C . PHE A 1 115 ? -13.991 10.407 12.916 1.00 95.56 115 PHE A C 1
ATOM 928 O O . PHE A 1 115 ? -14.138 10.818 11.761 1.00 95.56 115 PHE A O 1
ATOM 935 N N . TYR A 1 116 ? -14.976 9.781 13.567 1.00 94.38 116 TYR A N 1
ATOM 936 C CA . TYR A 1 116 ? -16.238 9.405 12.930 1.00 94.38 116 TYR A CA 1
ATOM 937 C C . TYR A 1 116 ? -17.074 10.617 12.492 1.00 94.38 116 TYR A C 1
ATOM 939 O O . TYR A 1 116 ? -17.523 10.688 11.346 1.00 94.38 116 TYR A O 1
ATOM 947 N N . SER A 1 117 ? -17.284 11.587 13.385 1.00 91.06 117 SER A N 1
ATOM 948 C CA . SER A 1 117 ? -18.197 12.713 13.133 1.00 91.06 117 SER A CA 1
ATOM 949 C C . SER A 1 117 ? -17.621 13.772 12.188 1.00 91.06 117 SER A C 1
ATOM 951 O O . SER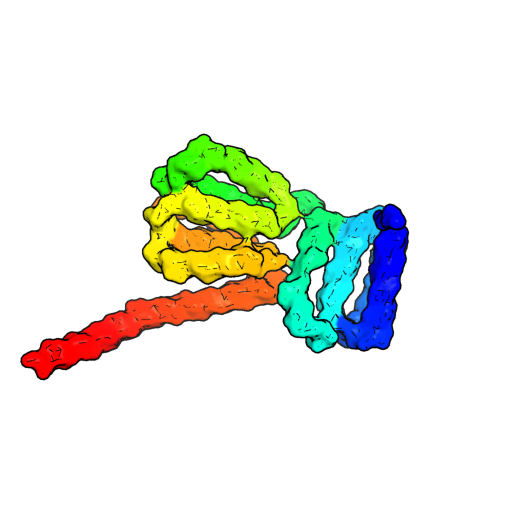 A 1 117 ? -18.366 14.345 11.391 1.00 91.06 117 SER A O 1
ATOM 953 N N . GLY A 1 118 ? -16.310 14.024 12.249 1.00 87.50 118 GLY A N 1
ATOM 954 C CA . GLY A 1 118 ? -15.665 15.084 11.471 1.00 87.50 118 GLY A CA 1
ATOM 955 C C . GLY A 1 118 ? -14.935 14.597 10.221 1.00 87.50 118 GLY A C 1
ATOM 956 O O . GLY A 1 118 ? -14.908 15.298 9.206 1.00 87.50 118 GLY A O 1
ATOM 957 N N . TYR A 1 119 ? -14.334 13.407 10.274 1.00 93.69 119 TYR A N 1
ATOM 958 C CA . TYR A 1 119 ? -13.297 13.026 9.317 1.00 93.69 119 TYR A CA 1
ATOM 959 C C . TYR A 1 119 ? -13.664 11.817 8.448 1.00 93.69 119 TYR A C 1
ATOM 961 O O . TYR A 1 119 ? -13.306 11.782 7.270 1.00 93.69 119 TYR A O 1
ATOM 969 N N . TRP A 1 120 ? -14.468 10.882 8.952 1.00 94.94 120 TRP A N 1
ATOM 970 C CA . TRP A 1 120 ? -14.803 9.625 8.274 1.00 94.94 120 TRP A CA 1
ATOM 971 C C . TRP A 1 120 ? -15.344 9.786 6.841 1.00 94.94 120 TRP A C 1
ATOM 973 O O . TRP A 1 120 ? -14.802 9.154 5.929 1.00 94.94 120 TRP A O 1
ATOM 983 N N . PRO A 1 121 ? -16.327 10.667 6.543 1.00 94.94 121 PRO A N 1
ATOM 984 C CA . PRO A 1 121 ? -16.812 10.833 5.168 1.00 94.94 121 PRO A CA 1
ATOM 985 C C . PRO A 1 121 ? -15.763 11.428 4.215 1.00 94.94 121 PRO A C 1
ATOM 987 O O . PRO A 1 121 ? -15.817 11.213 3.000 1.00 94.94 121 PRO A O 1
ATOM 990 N N . LYS A 1 122 ? -14.822 12.223 4.736 1.00 96.06 122 LYS A N 1
ATOM 991 C CA . LYS A 1 122 ? -13.708 12.785 3.962 1.00 96.06 122 LYS A CA 1
ATOM 992 C C . LYS A 1 122 ? -12.651 11.710 3.714 1.00 96.06 122 LYS A C 1
ATOM 994 O O . LYS A 1 122 ? -12.307 11.488 2.554 1.00 96.06 122 LYS A O 1
ATOM 999 N N . TRP A 1 123 ? -12.254 10.995 4.762 1.00 97.81 123 TRP A N 1
ATOM 1000 C CA . TRP A 1 123 ? -11.310 9.883 4.707 1.00 97.81 123 TRP A CA 1
ATOM 1001 C C . TRP A 1 123 ? -11.743 8.829 3.688 1.00 97.81 123 TRP A C 1
ATOM 1003 O O . TRP A 1 123 ? -10.987 8.509 2.775 1.00 97.81 123 TRP A O 1
ATOM 1013 N N . ARG A 1 124 ? -13.004 8.376 3.721 1.00 97.50 124 ARG A N 1
ATOM 1014 C CA . ARG A 1 124 ? -13.522 7.396 2.745 1.00 97.50 124 ARG A CA 1
ATOM 1015 C C . ARG A 1 124 ? -13.393 7.869 1.299 1.00 97.50 124 ARG A C 1
ATOM 1017 O O . ARG A 1 124 ? -13.035 7.087 0.421 1.00 97.50 124 ARG A O 1
ATOM 1024 N N . ARG A 1 125 ? -13.687 9.148 1.034 1.00 96.56 125 ARG A N 1
ATOM 1025 C CA . ARG A 1 125 ? -13.530 9.741 -0.304 1.00 96.56 125 ARG A CA 1
ATOM 1026 C C . ARG A 1 125 ? -12.063 9.813 -0.710 1.00 96.56 125 ARG A C 1
ATOM 1028 O O . ARG A 1 125 ? -11.751 9.525 -1.864 1.00 96.56 125 ARG A O 1
ATOM 1035 N N . GLN A 1 126 ? -11.174 10.161 0.220 1.00 96.44 126 GLN A N 1
ATOM 1036 C CA . GLN A 1 126 ? -9.730 10.158 -0.015 1.00 96.44 126 GLN A CA 1
ATOM 1037 C C . GLN A 1 126 ? -9.239 8.745 -0.335 1.00 96.44 126 GLN A C 1
ATOM 1039 O O . GLN A 1 126 ? -8.565 8.576 -1.342 1.00 96.44 126 GLN A O 1
ATOM 1044 N N . VAL A 1 127 ? -9.662 7.723 0.416 1.00 96.88 127 VAL A N 1
ATOM 1045 C CA . VAL A 1 127 ? -9.339 6.319 0.122 1.00 96.88 127 VAL A CA 1
ATOM 1046 C C . VAL A 1 127 ? -9.840 5.923 -1.259 1.00 96.88 127 VAL A C 1
ATOM 1048 O O . VAL A 1 127 ? -9.051 5.440 -2.060 1.00 96.88 127 VAL A O 1
ATOM 1051 N N . ALA A 1 128 ? -11.112 6.160 -1.587 1.00 95.06 128 ALA A N 1
ATOM 1052 C CA . ALA A 1 128 ? -11.676 5.757 -2.877 1.00 95.06 128 ALA A CA 1
ATOM 1053 C C . ALA A 1 128 ? -10.953 6.420 -4.067 1.00 95.06 128 ALA A C 1
ATOM 1055 O O . ALA A 1 128 ? -10.609 5.755 -5.051 1.00 95.06 128 ALA A O 1
ATOM 1056 N N . SER A 1 129 ? -10.672 7.720 -3.952 1.00 92.25 129 SER A N 1
ATOM 1057 C CA . SER A 1 129 ? -10.005 8.518 -4.989 1.00 92.25 129 SER A CA 1
ATOM 1058 C C . SER A 1 129 ? -8.481 8.403 -4.987 1.00 92.25 129 SER A C 1
ATOM 1060 O O . SER A 1 129 ? -7.841 8.914 -5.902 1.00 92.25 129 SER A O 1
ATOM 1062 N N . CYS A 1 130 ? -7.884 7.714 -4.010 1.00 91.06 130 CYS A N 1
ATOM 1063 C CA . CYS A 1 130 ? -6.438 7.615 -3.907 1.00 91.06 130 CYS A CA 1
ATOM 1064 C C . CYS A 1 130 ? -5.857 6.900 -5.136 1.00 91.06 130 CYS A C 1
ATOM 1066 O O . CYS A 1 130 ? -6.258 5.785 -5.480 1.00 91.06 130 CYS A O 1
ATOM 1068 N N . GLN A 1 131 ? -4.917 7.549 -5.818 1.00 85.38 131 GLN A N 1
ATOM 1069 C CA . GLN A 1 131 ? -4.195 6.986 -6.969 1.00 85.38 131 GLN A CA 1
ATOM 1070 C C . GLN A 1 131 ? -2.779 6.548 -6.590 1.00 85.38 131 GLN A C 1
ATOM 1072 O O . GLN A 1 131 ? -2.052 5.985 -7.403 1.00 85.38 131 GLN A O 1
ATOM 1077 N N . TYR A 1 132 ? -2.405 6.797 -5.335 1.00 80.25 132 TYR A N 1
ATOM 1078 C CA . TYR A 1 132 ? -1.036 6.778 -4.883 1.00 80.25 132 TYR A CA 1
ATOM 1079 C C . TYR A 1 132 ? -0.911 6.017 -3.537 1.00 80.25 132 TYR A C 1
ATOM 1081 O O . TYR A 1 132 ? -1.433 6.442 -2.521 1.00 80.25 132 TYR A O 1
ATOM 1089 N N . LEU A 1 133 ? -0.149 4.921 -3.523 1.00 81.62 133 LEU A N 1
ATOM 1090 C CA . LEU A 1 133 ? 0.403 4.188 -2.376 1.00 81.62 133 LEU A CA 1
ATOM 1091 C C . LEU A 1 133 ? 0.864 5.076 -1.216 1.00 81.62 133 LEU A C 1
ATOM 1093 O O . LEU A 1 133 ? 0.358 4.868 -0.130 1.00 81.62 133 LEU A O 1
ATOM 1097 N N . TYR A 1 134 ? 1.752 6.063 -1.405 1.00 82.75 134 TYR A N 1
ATOM 1098 C CA . TYR A 1 134 ? 2.230 6.865 -0.262 1.00 82.75 134 TYR A CA 1
ATOM 1099 C C . TYR A 1 134 ? 1.088 7.617 0.459 1.00 82.75 134 TYR A C 1
ATOM 1101 O O . TYR A 1 134 ? 0.899 7.400 1.652 1.00 82.75 134 TYR A O 1
ATOM 1109 N N . PRO A 1 135 ? 0.235 8.405 -0.229 1.00 86.50 135 PRO A N 1
ATOM 1110 C CA . PRO A 1 135 ? -0.993 8.925 0.374 1.00 86.50 135 PRO A CA 1
ATOM 1111 C C . PRO A 1 135 ? -1.923 7.843 0.939 1.00 86.50 135 PR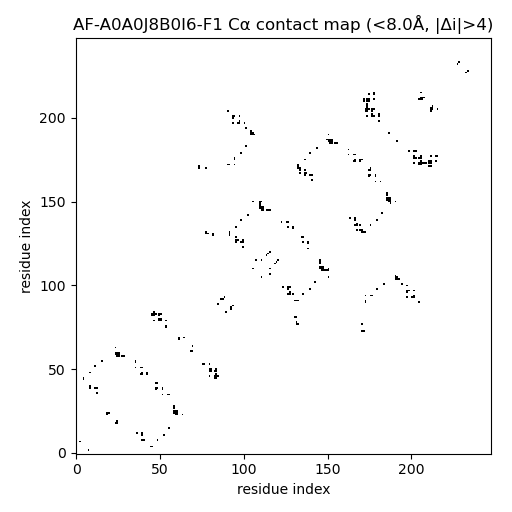O A C 1
ATOM 1113 O O . PRO A 1 135 ? -2.611 8.090 1.921 1.00 86.50 135 PRO A O 1
ATOM 1116 N N . LEU A 1 136 ? -1.966 6.643 0.348 1.00 93.88 136 LEU A N 1
ATOM 1117 C CA . LEU A 1 136 ? -2.737 5.527 0.898 1.00 93.88 136 LEU A CA 1
ATOM 1118 C C . LEU A 1 136 ? -2.143 4.996 2.213 1.00 93.88 136 LEU A C 1
ATOM 1120 O O . LEU A 1 136 ? -2.915 4.623 3.089 1.00 93.88 136 LEU A O 1
ATOM 1124 N N . CYS A 1 137 ? -0.819 5.005 2.385 1.00 90.19 137 CYS A N 1
ATOM 1125 C CA . CYS A 1 137 ? -0.159 4.680 3.649 1.00 90.19 137 CYS A CA 1
ATOM 1126 C C . CYS A 1 137 ? -0.582 5.655 4.754 1.00 90.19 137 CYS A C 1
ATOM 1128 O O . CYS A 1 137 ? -0.948 5.217 5.838 1.00 90.19 137 CYS A O 1
ATOM 1130 N N . GLU A 1 138 ? -0.634 6.959 4.469 1.00 93.81 138 GLU A N 1
ATOM 1131 C CA . GLU A 1 138 ? -1.134 7.945 5.441 1.00 93.81 138 GLU A CA 1
ATOM 1132 C C . GLU A 1 138 ? -2.595 7.665 5.818 1.00 93.81 138 GLU A C 1
ATOM 1134 O O . GLU A 1 138 ? -2.952 7.672 6.992 1.00 93.81 138 GLU A O 1
ATOM 1139 N N . LEU A 1 139 ? -3.434 7.295 4.845 1.00 97.31 139 LEU A N 1
ATOM 1140 C CA . LEU A 1 139 ? -4.827 6.922 5.111 1.00 97.31 139 LEU A CA 1
ATOM 1141 C C . LEU A 1 139 ? -4.958 5.645 5.964 1.00 97.31 139 LEU A C 1
ATOM 1143 O O . LEU A 1 139 ? -5.950 5.506 6.680 1.00 97.31 139 LEU A O 1
ATOM 1147 N N . PHE A 1 140 ? -3.987 4.724 5.923 1.00 96.81 140 PHE A N 1
ATOM 1148 C CA . PHE A 1 140 ? -3.928 3.583 6.848 1.00 96.81 140 PHE A CA 1
ATOM 1149 C C . PHE A 1 140 ? -3.638 4.044 8.277 1.00 96.81 140 PHE A C 1
ATOM 1151 O O . PHE A 1 140 ? -4.319 3.601 9.201 1.00 96.81 140 PHE A O 1
ATOM 1158 N N . ILE A 1 141 ? -2.652 4.929 8.452 1.00 96.69 141 ILE A N 1
ATOM 1159 C CA . ILE A 1 141 ? -2.303 5.493 9.763 1.00 96.69 141 ILE A CA 1
ATOM 1160 C C . ILE A 1 141 ? -3.484 6.277 10.339 1.00 96.69 141 ILE A C 1
ATOM 1162 O O . ILE A 1 141 ? -3.794 6.140 11.520 1.00 96.69 141 ILE A O 1
ATOM 1166 N N . GLU A 1 142 ? -4.181 7.053 9.508 1.00 96.69 142 GLU A N 1
ATOM 1167 C CA . GLU A 1 142 ? -5.379 7.791 9.913 1.00 96.69 142 GLU A CA 1
ATOM 1168 C C . GLU A 1 142 ? -6.495 6.850 10.383 1.00 96.69 142 GLU A C 1
ATOM 1170 O O . GLU A 1 142 ? -7.099 7.110 11.421 1.00 96.69 142 GLU A O 1
ATOM 1175 N N . LEU A 1 143 ? -6.745 5.742 9.667 1.00 96.69 143 LEU A N 1
ATOM 1176 C CA . LEU A 1 143 ? -7.722 4.741 10.106 1.00 96.69 143 LEU A CA 1
ATOM 1177 C C . LEU A 1 143 ? -7.335 4.157 11.461 1.00 96.69 143 LEU A C 1
ATOM 1179 O O . LEU A 1 143 ? -8.169 4.126 12.355 1.00 96.69 143 LEU A O 1
ATOM 1183 N N . GLU A 1 144 ? -6.088 3.708 11.602 1.00 96.56 144 GLU A N 1
ATOM 1184 C CA . GLU A 1 144 ? -5.578 3.090 12.826 1.00 96.56 144 GLU A CA 1
ATOM 1185 C C . GLU A 1 144 ? -5.635 4.039 14.022 1.00 96.56 144 GLU A C 1
ATOM 1187 O O . GLU A 1 144 ? -6.087 3.654 15.093 1.00 96.56 144 GLU A O 1
ATOM 1192 N N . THR A 1 145 ? -5.249 5.298 13.823 1.00 96.06 145 THR A N 1
ATOM 1193 C CA . THR A 1 145 ? -5.302 6.338 14.859 1.00 96.06 145 THR A CA 1
ATOM 1194 C C . THR A 1 145 ? -6.741 6.664 15.259 1.00 96.06 145 THR A C 1
ATOM 1196 O O . THR A 1 145 ? -6.990 7.049 16.398 1.00 96.06 145 THR A O 1
ATOM 1199 N N . GLY A 1 146 ? -7.689 6.512 14.331 1.00 95.62 146 GLY A N 1
ATOM 1200 C CA . GLY A 1 146 ? -9.116 6.677 14.585 1.00 95.62 146 GLY A CA 1
ATOM 1201 C C . GLY A 1 146 ? -9.772 5.501 15.312 1.00 95.62 146 GLY A C 1
ATOM 1202 O O . GLY A 1 146 ? -10.944 5.619 15.667 1.00 95.62 146 GLY A O 1
ATOM 1203 N N . LEU A 1 147 ? -9.072 4.380 15.522 1.00 95.12 147 LEU A N 1
ATOM 1204 C CA . LEU A 1 147 ? -9.593 3.244 16.280 1.00 95.12 147 LEU A CA 1
ATOM 1205 C C . LEU A 1 147 ? -9.434 3.465 17.785 1.00 95.12 147 LEU A C 1
ATOM 1207 O O . LEU A 1 147 ? -8.379 3.882 18.261 1.00 95.12 147 LEU A O 1
ATOM 1211 N N . GLU A 1 148 ? -10.479 3.123 18.533 1.00 94.00 148 GLU A N 1
ATOM 1212 C CA . GLU A 1 148 ? -10.409 3.040 19.992 1.00 94.00 148 GLU A CA 1
ATOM 1213 C C . GLU A 1 148 ? -9.553 1.841 20.423 1.00 94.00 148 GLU A C 1
ATOM 1215 O O . GLU A 1 148 ? -9.403 0.862 19.686 1.00 94.00 148 GLU A O 1
ATOM 1220 N N . PHE A 1 149 ? -9.003 1.883 21.638 1.00 90.56 149 PHE A N 1
ATOM 1221 C CA . PHE A 1 149 ? -8.128 0.819 22.144 1.00 90.56 149 PHE A CA 1
ATOM 1222 C C . PHE A 1 149 ? -8.818 -0.557 22.117 1.00 90.56 149 PHE A C 1
ATOM 1224 O O . PHE A 1 149 ? -8.215 -1.554 21.712 1.00 90.56 149 PHE A O 1
ATOM 1231 N N . GLU A 1 150 ? -10.110 -0.599 22.452 1.00 91.38 150 GLU A N 1
ATOM 1232 C CA . GLU A 1 150 ? -10.962 -1.792 22.454 1.00 91.38 150 GLU A CA 1
ATOM 1233 C C . GLU A 1 150 ? -11.202 -2.384 21.058 1.00 91.38 150 GLU A C 1
ATOM 1235 O O . GLU A 1 150 ? -11.649 -3.529 20.943 1.00 91.38 150 GLU A O 1
ATOM 1240 N N . ALA A 1 151 ? -10.910 -1.637 19.988 1.00 88.88 151 ALA A N 1
ATOM 1241 C CA . ALA A 1 151 ? -10.988 -2.142 18.621 1.00 88.88 151 ALA A CA 1
ATOM 1242 C C . ALA A 1 151 ? -9.917 -3.202 18.331 1.00 88.88 151 ALA A C 1
ATOM 1244 O O . ALA A 1 151 ? -10.057 -3.980 17.383 1.00 88.88 151 ALA A O 1
ATOM 1245 N N . THR A 1 152 ? -8.855 -3.233 19.138 1.00 92.12 152 THR A N 1
ATOM 1246 C CA . THR A 1 152 ? -7.67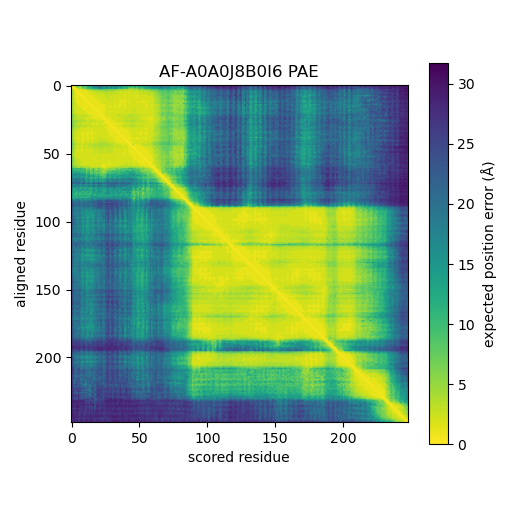2 -4.065 18.926 1.00 92.12 152 THR A CA 1
ATOM 1247 C C . THR A 1 152 ? -7.394 -4.981 20.113 1.00 92.12 152 THR A C 1
ATOM 1249 O O . THR A 1 152 ? -7.814 -4.735 21.242 1.00 92.12 152 THR A O 1
ATOM 1252 N N . VAL A 1 153 ? -6.695 -6.086 19.867 1.00 91.00 153 VAL A N 1
ATOM 1253 C CA . VAL A 1 153 ? -6.206 -6.958 20.942 1.00 91.00 153 VAL A CA 1
ATOM 1254 C C . VAL A 1 153 ? -5.025 -6.304 21.662 1.00 91.00 153 VAL A C 1
ATOM 1256 O O . VAL A 1 153 ? -4.265 -5.554 21.061 1.00 91.00 153 VAL A O 1
ATOM 1259 N N . SER A 1 154 ? -4.797 -6.638 22.934 1.00 88.44 154 SER A N 1
ATOM 1260 C CA . SER A 1 154 ? -3.758 -5.990 23.754 1.00 88.44 154 SER A CA 1
ATOM 1261 C C . SER A 1 154 ? -2.342 -6.065 23.164 1.00 88.44 154 SER A C 1
ATOM 1263 O O . SER A 1 154 ? -1.571 -5.125 23.317 1.00 88.44 154 SER A O 1
ATOM 1265 N N . SER A 1 155 ? -2.003 -7.145 22.448 1.00 88.12 155 SER A N 1
ATOM 1266 C CA . SER A 1 155 ? -0.707 -7.295 21.764 1.00 88.12 155 SER A CA 1
ATOM 1267 C C . SER A 1 155 ? -0.511 -6.329 20.590 1.00 88.12 155 SER A C 1
ATOM 1269 O O . SER A 1 155 ? 0.596 -6.227 20.065 1.00 88.12 155 SER A O 1
ATOM 1271 N N . TRP A 1 156 ? -1.563 -5.625 20.158 1.00 92.94 156 TRP A N 1
ATOM 1272 C CA . TRP A 1 156 ? -1.444 -4.553 19.177 1.00 92.94 156 TRP A CA 1
ATOM 1273 C C . TRP A 1 156 ? -0.570 -3.419 19.695 1.00 92.94 156 TRP A C 1
ATOM 1275 O O . TRP A 1 156 ? 0.261 -2.927 18.945 1.00 92.94 156 TRP A O 1
ATOM 1285 N N . ALA A 1 157 ? -0.694 -3.041 20.972 1.00 89.88 157 ALA A N 1
ATOM 1286 C CA . ALA A 1 157 ? 0.079 -1.940 21.546 1.00 89.88 157 ALA A CA 1
ATOM 1287 C C . ALA A 1 157 ? 1.595 -2.151 21.384 1.00 89.88 157 ALA A C 1
ATOM 1289 O O . ALA A 1 157 ? 2.314 -1.223 21.012 1.00 89.88 157 ALA A O 1
ATOM 1290 N N . ASP A 1 158 ? 2.056 -3.389 21.574 1.00 88.44 158 ASP A N 1
ATOM 1291 C CA . ASP A 1 158 ? 3.461 -3.766 21.413 1.00 88.44 158 ASP A CA 1
ATOM 1292 C C . ASP A 1 158 ? 3.895 -3.738 19.935 1.00 88.44 158 ASP A C 1
ATOM 1294 O O . ASP A 1 158 ? 4.998 -3.300 19.599 1.00 88.44 158 ASP A O 1
ATOM 1298 N N . TYR A 1 159 ? 3.013 -4.174 19.030 1.00 88.38 159 TYR A N 1
ATOM 1299 C CA . TYR A 1 159 ? 3.298 -4.282 17.597 1.00 88.38 159 TYR A CA 1
ATOM 1300 C C . TYR A 1 159 ? 3.105 -2.968 16.815 1.00 88.38 159 TYR A C 1
ATOM 1302 O O . TYR A 1 159 ? 3.747 -2.761 15.783 1.00 88.38 159 TYR A O 1
ATOM 1310 N N . ARG A 1 160 ? 2.267 -2.051 17.310 1.00 93.00 160 ARG A N 1
ATOM 1311 C CA . ARG A 1 160 ? 1.817 -0.826 16.625 1.00 93.00 160 ARG A CA 1
ATOM 1312 C C . ARG A 1 160 ? 2.972 0.024 16.105 1.00 93.00 160 ARG A C 1
ATOM 1314 O O . ARG A 1 160 ? 2.928 0.504 14.976 1.00 93.00 160 ARG A O 1
ATOM 1321 N N . SER A 1 161 ? 4.023 0.187 16.909 1.00 87.50 161 SER A N 1
ATOM 1322 C CA . SER A 1 161 ? 5.208 0.966 16.526 1.00 87.50 161 SER A CA 1
ATOM 1323 C C . SER A 1 161 ? 5.921 0.375 15.302 1.00 87.50 161 SER A C 1
ATOM 1325 O O . SER A 1 161 ? 6.273 1.101 14.371 1.00 87.50 161 SER A O 1
ATOM 1327 N N . GLN A 1 162 ? 6.076 -0.950 15.262 1.00 86.25 162 GLN A N 1
ATOM 1328 C CA . GLN A 1 162 ? 6.671 -1.661 14.131 1.00 86.25 162 GLN A CA 1
ATOM 1329 C C . GLN A 1 162 ? 5.752 -1.618 12.914 1.00 86.25 162 GLN A C 1
ATOM 1331 O O . GLN A 1 162 ? 6.218 -1.386 11.801 1.00 86.25 162 GLN A O 1
ATOM 1336 N N . TRP A 1 163 ? 4.447 -1.790 13.121 1.00 94.00 163 TRP A N 1
ATOM 1337 C CA . TRP A 1 163 ? 3.461 -1.682 12.054 1.00 94.00 163 TRP A CA 1
ATOM 1338 C C . TRP A 1 163 ? 3.484 -0.306 11.382 1.00 94.00 163 TRP A C 1
ATOM 1340 O O . TRP A 1 163 ? 3.554 -0.241 10.159 1.00 94.00 163 TRP A O 1
ATOM 1350 N N . GLY A 1 164 ? 3.519 0.788 12.150 1.00 87.81 164 GLY A N 1
ATOM 1351 C CA . GLY A 1 164 ? 3.612 2.143 11.594 1.00 87.81 164 GLY A CA 1
ATOM 1352 C C . GLY A 1 164 ? 4.875 2.339 10.748 1.00 87.81 164 GLY A C 1
ATOM 1353 O O . GLY A 1 164 ? 4.813 2.877 9.642 1.00 87.81 164 GLY A O 1
ATOM 1354 N N . LEU A 1 165 ? 6.018 1.810 11.207 1.00 78.69 165 LEU A N 1
ATOM 1355 C CA . LEU A 1 165 ? 7.248 1.785 10.410 1.00 78.69 165 LEU A CA 1
ATOM 1356 C C . LEU A 1 165 ? 7.078 0.966 9.123 1.00 78.69 165 LEU A C 1
ATOM 1358 O O . LEU A 1 165 ? 7.543 1.397 8.067 1.00 78.69 165 LEU A O 1
ATOM 1362 N N . HIS A 1 166 ? 6.407 -0.187 9.174 1.00 84.19 166 HIS A N 1
ATOM 1363 C CA . HIS A 1 166 ? 6.121 -1.004 7.990 1.00 84.19 166 HIS A CA 1
ATOM 1364 C C . HIS A 1 166 ? 5.199 -0.288 6.997 1.00 84.19 166 HIS A C 1
ATOM 1366 O O . HIS A 1 166 ? 5.436 -0.362 5.792 1.00 84.19 166 HIS A O 1
ATOM 1372 N N . VAL A 1 167 ? 4.193 0.447 7.474 1.00 89.00 167 VAL A N 1
ATOM 1373 C CA . VAL A 1 167 ? 3.291 1.240 6.626 1.00 89.00 167 VAL A CA 1
ATOM 1374 C C . VAL A 1 167 ? 4.059 2.358 5.921 1.00 89.00 167 VAL A C 1
ATOM 1376 O O . VAL A 1 167 ? 4.006 2.450 4.696 1.00 89.00 167 VAL A O 1
ATOM 1379 N N . HIS A 1 168 ? 4.845 3.157 6.648 1.00 83.69 168 HIS A N 1
ATOM 1380 C CA . HIS A 1 168 ? 5.627 4.240 6.034 1.00 83.69 168 HIS A CA 1
ATOM 1381 C C . HIS A 1 168 ? 6.769 3.739 5.139 1.00 83.69 168 HIS A C 1
ATOM 1383 O O . HIS A 1 168 ? 7.159 4.426 4.198 1.00 83.69 168 HIS A O 1
ATOM 1389 N N . SER A 1 169 ? 7.296 2.541 5.402 1.00 74.25 169 SER A N 1
ATOM 1390 C CA . SER A 1 169 ? 8.292 1.885 4.543 1.00 74.25 169 SER A CA 1
ATOM 1391 C C . SER A 1 169 ? 7.677 0.972 3.477 1.00 74.25 169 SER A C 1
ATOM 1393 O O . SER A 1 169 ? 8.402 0.243 2.800 1.00 74.25 169 SER A O 1
ATOM 1395 N N . SER A 1 170 ? 6.352 0.986 3.296 1.00 78.44 170 SER A N 1
ATOM 1396 C CA . SER A 1 170 ? 5.702 0.226 2.230 1.00 78.44 170 SER A CA 1
ATOM 1397 C C . SER A 1 170 ? 5.924 0.914 0.887 1.00 78.44 170 SER A C 1
ATOM 1399 O O . SER A 1 170 ? 5.254 1.886 0.548 1.00 78.44 170 SER A O 1
ATOM 1401 N N . PHE A 1 171 ? 6.856 0.376 0.102 1.00 73.25 171 PHE A N 1
ATOM 1402 C CA . PHE A 1 171 ? 7.133 0.838 -1.263 1.00 73.25 171 PHE A CA 1
ATOM 1403 C C . PHE A 1 171 ? 6.394 0.023 -2.330 1.00 73.25 171 PHE A C 1
ATOM 1405 O O . PHE A 1 171 ? 6.350 0.423 -3.491 1.00 73.25 171 PHE A O 1
ATOM 1412 N N . THR A 1 172 ? 5.776 -1.096 -1.940 1.00 77.62 172 THR A N 1
ATOM 1413 C CA . THR A 1 172 ? 5.003 -1.960 -2.835 1.00 77.62 172 THR A CA 1
ATOM 1414 C C . THR A 1 172 ? 3.580 -2.175 -2.322 1.00 77.62 172 THR A C 1
ATOM 1416 O O . THR A 1 172 ? 3.278 -2.078 -1.129 1.00 77.62 172 THR A O 1
ATOM 1419 N N . VAL A 1 173 ? 2.685 -2.519 -3.247 1.00 86.00 173 VAL A N 1
ATOM 1420 C CA . VAL A 1 173 ? 1.301 -2.903 -2.940 1.00 86.00 173 VAL A CA 1
ATOM 1421 C C . VAL A 1 173 ? 1.268 -4.167 -2.076 1.00 86.00 173 VAL A C 1
ATOM 1423 O O . VAL A 1 173 ? 0.456 -4.254 -1.164 1.00 86.00 173 VAL A O 1
ATOM 1426 N N . SER A 1 174 ? 2.153 -5.136 -2.299 1.00 83.50 174 SER A N 1
ATOM 1427 C CA . SER A 1 174 ? 2.199 -6.359 -1.489 1.00 83.50 174 SER A CA 1
ATOM 1428 C C . SER A 1 174 ? 2.553 -6.080 -0.020 1.00 83.50 174 SER A C 1
ATOM 1430 O O . SER A 1 174 ? 1.965 -6.686 0.876 1.00 83.50 174 SER A O 1
ATOM 1432 N N . MET A 1 175 ? 3.461 -5.130 0.247 1.00 83.31 175 MET A N 1
ATOM 1433 C CA . MET A 1 175 ? 3.830 -4.706 1.600 1.00 83.31 175 MET A CA 1
ATOM 1434 C C . MET A 1 175 ? 2.684 -3.969 2.288 1.00 83.31 175 MET A C 1
ATOM 1436 O O . MET A 1 175 ? 2.433 -4.205 3.470 1.00 83.31 175 MET A O 1
ATOM 1440 N N . LEU A 1 176 ? 1.947 -3.135 1.549 1.00 91.56 176 LEU A N 1
ATOM 1441 C CA . LEU A 1 176 ? 0.798 -2.428 2.105 1.00 91.56 176 LEU A CA 1
ATOM 1442 C C . LEU A 1 176 ? -0.412 -3.355 2.312 1.00 91.56 176 LEU A C 1
ATOM 1444 O O . LEU A 1 176 ? -1.073 -3.279 3.345 1.00 91.56 176 LEU A O 1
ATOM 1448 N N . ALA A 1 177 ? -0.661 -4.289 1.386 1.00 92.31 177 ALA A N 1
ATOM 1449 C CA . ALA A 1 177 ? -1.592 -5.404 1.590 1.00 92.31 177 ALA A CA 1
ATOM 1450 C C . ALA A 1 177 ? -1.197 -6.210 2.836 1.00 92.31 177 ALA A C 1
ATOM 1452 O O . ALA A 1 177 ? -2.057 -6.592 3.627 1.00 92.31 177 ALA A O 1
ATOM 1453 N N . GLN A 1 178 ? 0.117 -6.351 3.032 1.00 88.56 178 GLN A N 1
ATOM 1454 C CA . GLN A 1 178 ? 0.791 -6.742 4.263 1.00 88.56 178 GLN A CA 1
ATOM 1455 C C . GLN A 1 178 ? 0.165 -6.093 5.505 1.00 88.56 178 GLN A C 1
ATOM 1457 O O . GLN A 1 178 ? -0.558 -6.671 6.314 1.00 88.56 178 GLN A O 1
ATOM 1462 N N . CYS A 1 179 ? 0.446 -4.805 5.612 1.00 94.50 179 CYS A N 1
ATOM 1463 C CA . CYS A 1 179 ? 0.039 -3.998 6.747 1.00 94.50 179 CYS A CA 1
ATOM 1464 C C . CYS A 1 179 ? -1.482 -4.034 6.976 1.00 94.50 179 CYS A C 1
ATOM 1466 O O . CYS A 1 179 ? -1.917 -3.999 8.124 1.00 94.50 179 CYS A O 1
ATOM 1468 N N . LEU A 1 180 ? -2.294 -4.161 5.919 1.00 95.00 180 LEU A N 1
ATOM 1469 C CA . LEU A 1 180 ? -3.750 -4.259 6.052 1.00 95.00 180 LEU A CA 1
ATOM 1470 C C . LEU A 1 180 ? -4.200 -5.569 6.708 1.00 95.00 180 LEU A C 1
ATOM 1472 O O . LEU A 1 180 ? -5.090 -5.558 7.555 1.00 95.00 180 LEU A O 1
ATOM 1476 N N . LEU A 1 181 ? -3.593 -6.691 6.318 1.00 92.38 181 LEU A N 1
ATOM 1477 C CA . LEU A 1 181 ? -3.859 -7.993 6.931 1.00 92.38 181 LEU A CA 1
ATOM 1478 C C . LEU A 1 181 ? -3.386 -8.031 8.385 1.00 92.38 181 LEU A C 1
ATOM 1480 O O . LEU A 1 181 ? -4.054 -8.632 9.220 1.00 92.38 181 LEU A O 1
ATOM 1484 N N . ASP A 1 182 ? -2.267 -7.375 8.698 1.00 91.81 182 ASP A N 1
ATOM 1485 C CA . ASP A 1 182 ? -1.804 -7.269 10.081 1.00 91.81 182 ASP A CA 1
ATOM 1486 C C . ASP A 1 182 ? -2.802 -6.462 10.916 1.00 91.81 182 ASP A C 1
ATOM 1488 O O . ASP A 1 182 ? -3.242 -6.935 11.959 1.00 91.81 182 ASP A O 1
ATOM 1492 N N . LEU A 1 183 ? -3.228 -5.292 10.431 1.00 93.56 183 LEU A N 1
ATOM 1493 C CA . LEU A 1 183 ? -4.223 -4.474 11.125 1.00 93.56 183 LEU A CA 1
ATOM 1494 C C . LEU A 1 183 ? -5.519 -5.257 11.367 1.00 93.56 183 LEU A C 1
ATOM 1496 O O . LEU A 1 183 ? -6.054 -5.222 12.470 1.00 93.56 183 LEU A O 1
ATOM 1500 N N . GLU A 1 184 ? -6.001 -6.000 10.366 1.00 92.19 184 GLU A N 1
ATOM 1501 C CA . GLU A 1 184 ? -7.171 -6.865 10.525 1.00 92.19 184 GLU A CA 1
ATOM 1502 C C . GLU A 1 184 ? -6.947 -7.963 11.568 1.00 92.19 184 GLU A C 1
ATOM 1504 O O . GLU A 1 184 ? -7.798 -8.168 12.430 1.00 92.19 184 GLU A O 1
ATOM 1509 N N . ARG A 1 185 ? -5.805 -8.649 11.523 1.00 88.81 185 ARG A N 1
ATOM 1510 C CA . ARG A 1 185 ? -5.479 -9.722 12.465 1.00 88.81 185 ARG A CA 1
ATOM 1511 C C . ARG A 1 185 ? -5.488 -9.249 13.916 1.00 88.81 185 ARG A C 1
ATOM 1513 O O . ARG A 1 185 ? -5.850 -10.019 14.803 1.00 88.81 185 ARG A O 1
ATOM 1520 N N . PHE A 1 186 ? -5.037 -8.023 14.159 1.00 90.81 186 PHE A N 1
ATOM 1521 C CA . PHE A 1 186 ? -5.004 -7.442 15.495 1.00 90.81 186 PHE A CA 1
ATOM 1522 C C . PHE A 1 186 ? -6.331 -6.794 15.907 1.00 90.81 186 PHE A C 1
ATOM 1524 O O . PHE A 1 186 ? -6.420 -6.301 17.031 1.00 90.81 186 PHE A O 1
ATOM 1531 N N . GLN A 1 187 ? -7.376 -6.830 15.073 1.00 89.00 187 GLN A N 1
ATOM 1532 C CA . GLN A 1 187 ? -8.707 -6.432 15.520 1.00 89.00 187 GLN A CA 1
ATOM 1533 C C . GLN A 1 187 ? -9.293 -7.434 16.517 1.00 89.00 187 GLN A C 1
ATOM 1535 O O . GLN A 1 187 ? -9.059 -8.643 16.445 1.00 89.00 187 GLN A O 1
ATOM 1540 N N . ALA A 1 188 ? -10.087 -6.933 17.460 1.00 79.94 188 ALA A N 1
ATOM 1541 C CA . ALA A 1 188 ? -10.777 -7.778 18.424 1.00 79.94 188 ALA A CA 1
ATOM 1542 C C . ALA A 1 188 ? -11.744 -8.742 17.709 1.00 79.94 188 ALA A C 1
ATOM 1544 O O . ALA A 1 188 ? -12.537 -8.335 16.873 1.00 79.94 188 ALA A O 1
ATOM 1545 N N . SER A 1 189 ? -11.743 -10.029 18.073 1.00 68.44 189 SER A N 1
ATOM 1546 C CA . SER A 1 189 ? -12.542 -11.090 17.418 1.00 68.44 189 SER A CA 1
ATOM 1547 C C . SER A 1 189 ? -14.043 -10.782 17.257 1.00 68.44 189 SER A C 1
ATOM 1549 O O . SER A 1 189 ? -14.724 -11.387 16.432 1.00 68.44 189 SER A O 1
ATOM 1551 N N . SER A 1 190 ? -14.577 -9.861 18.063 1.00 66.44 190 SER A N 1
ATOM 1552 C CA . SER A 1 190 ? -15.957 -9.373 18.007 1.00 66.44 190 SER A CA 1
ATOM 1553 C C . SER A 1 190 ? -16.261 -8.466 16.804 1.00 66.44 190 SER A C 1
ATOM 1555 O O . SER A 1 190 ? -17.441 -8.275 16.496 1.00 66.44 190 SER A O 1
ATOM 1557 N N . THR A 1 191 ? -15.250 -7.924 16.116 1.00 62.06 191 THR A N 1
ATOM 1558 C CA . THR A 1 191 ? -15.418 -6.947 15.024 1.00 62.06 191 THR A CA 1
ATOM 1559 C C . THR A 1 191 ? -15.561 -7.589 13.645 1.00 62.06 191 THR A C 1
ATOM 1561 O O . THR A 1 191 ? -16.262 -7.056 12.788 1.00 62.06 191 THR A O 1
ATOM 1564 N N . LEU A 1 192 ? -14.987 -8.770 13.409 1.00 63.59 192 LEU A N 1
ATOM 1565 C CA . LEU A 1 192 ? -14.912 -9.346 12.063 1.00 63.59 192 LEU A CA 1
ATOM 1566 C C . LEU A 1 192 ? -16.111 -10.243 11.732 1.00 63.59 192 LEU A C 1
ATOM 1568 O O . LEU A 1 192 ? -16.050 -11.472 11.802 1.00 63.59 192 LEU A O 1
ATOM 1572 N N . ARG A 1 193 ? -17.215 -9.632 11.293 1.00 56.50 193 ARG A N 1
ATOM 1573 C CA . ARG A 1 193 ? -18.339 -10.353 10.671 1.00 56.50 193 ARG A CA 1
ATOM 1574 C C . ARG A 1 193 ? -18.135 -10.400 9.147 1.00 56.50 193 ARG A C 1
ATOM 1576 O O . ARG A 1 193 ? -18.394 -9.420 8.464 1.00 56.50 193 ARG A O 1
ATOM 1583 N N . ASN A 1 194 ? -17.723 -11.553 8.605 1.00 59.03 194 ASN A N 1
ATOM 1584 C CA . ASN A 1 194 ? -17.694 -11.881 7.160 1.00 59.03 194 ASN A CA 1
ATOM 1585 C C . ASN A 1 194 ? -16.603 -11.215 6.284 1.00 59.03 194 ASN A C 1
ATOM 1587 O O . ASN A 1 194 ? -16.902 -10.465 5.356 1.00 59.03 194 ASN A O 1
ATOM 1591 N N . ALA A 1 195 ? -15.334 -11.590 6.475 1.00 60.31 195 ALA A N 1
ATOM 1592 C CA . ALA A 1 195 ? -14.202 -11.058 5.699 1.00 60.31 195 ALA A CA 1
ATOM 1593 C C . ALA A 1 195 ? -13.523 -11.981 4.638 1.00 60.31 195 ALA A C 1
ATOM 1595 O O . ALA A 1 195 ? -12.368 -11.721 4.301 1.00 60.31 195 ALA A O 1
ATOM 1596 N N . PRO A 1 196 ? -14.134 -13.038 4.052 1.00 70.31 196 PRO A N 1
ATOM 1597 C CA . PRO A 1 196 ? -13.336 -14.029 3.315 1.00 70.31 196 PRO A CA 1
ATOM 1598 C C . PRO A 1 196 ? -12.762 -13.526 1.975 1.00 70.31 196 PRO A C 1
ATOM 1600 O O . PRO A 1 196 ? -11.601 -13.781 1.667 1.00 70.31 196 PRO A O 1
ATOM 1603 N N . LEU A 1 197 ? -13.537 -12.794 1.163 1.00 77.06 197 LEU A N 1
ATOM 1604 C CA . LEU A 1 197 ? -13.140 -12.530 -0.232 1.00 77.06 197 LEU A CA 1
ATOM 1605 C C . LEU A 1 197 ? -12.055 -11.461 -0.391 1.00 77.06 197 LEU A C 1
ATOM 1607 O O . LEU A 1 197 ? -11.200 -11.582 -1.264 1.00 77.06 197 LEU A O 1
ATOM 1611 N N . TRP A 1 198 ? -12.096 -10.390 0.403 1.00 85.62 198 TRP A N 1
ATOM 1612 C CA . TRP A 1 198 ? -11.086 -9.335 0.302 1.00 85.62 198 TRP A CA 1
ATOM 1613 C C . TRP A 1 198 ? -9.772 -9.773 0.956 1.00 85.62 198 TRP A C 1
ATOM 1615 O O . TRP A 1 198 ? -8.711 -9.512 0.396 1.00 85.62 198 TRP A O 1
ATOM 1625 N N . ARG A 1 199 ? -9.839 -10.545 2.052 1.00 85.88 199 ARG A N 1
ATOM 1626 C CA . ARG A 1 199 ? -8.665 -11.142 2.696 1.00 85.88 199 ARG A CA 1
ATOM 1627 C C . ARG A 1 199 ? -7.906 -12.055 1.741 1.00 85.88 199 ARG A C 1
ATOM 1629 O O . ARG A 1 199 ? -6.694 -11.918 1.625 1.00 85.88 199 ARG A O 1
ATOM 1636 N N . GLN A 1 200 ? -8.610 -12.927 1.013 1.00 84.69 200 GLN A N 1
ATOM 1637 C CA . GLN A 1 200 ? -7.969 -13.801 0.028 1.00 84.69 200 GLN A CA 1
ATOM 1638 C C . GLN A 1 200 ? -7.238 -12.997 -1.050 1.00 84.69 200 GLN A C 1
ATOM 1640 O O . GLN A 1 200 ? -6.084 -13.275 -1.337 1.00 84.69 200 GLN A O 1
ATOM 1645 N N . ARG A 1 201 ? -7.863 -11.944 -1.591 1.00 87.56 201 ARG A N 1
ATOM 1646 C CA . ARG A 1 201 ? -7.223 -11.088 -2.603 1.00 87.56 201 ARG A CA 1
ATOM 1647 C C . ARG A 1 201 ? -5.987 -10.368 -2.071 1.00 87.56 201 ARG A C 1
ATOM 1649 O O . ARG A 1 201 ? -5.028 -10.192 -2.815 1.00 87.56 201 ARG A O 1
ATOM 1656 N N . LEU A 1 202 ? -6.004 -9.942 -0.808 1.00 88.62 202 LEU A N 1
ATOM 1657 C CA . LEU A 1 202 ? -4.818 -9.373 -0.172 1.00 88.62 202 LEU A CA 1
ATOM 1658 C C . LEU A 1 202 ? -3.724 -10.427 -0.014 1.00 88.62 202 LEU A C 1
ATOM 1660 O O . LEU A 1 202 ? -2.590 -10.140 -0.370 1.00 88.62 202 LEU A O 1
ATOM 1664 N N . MET A 1 203 ? -4.055 -11.635 0.449 1.00 85.75 203 MET A N 1
ATOM 1665 C CA . MET A 1 203 ? -3.104 -12.749 0.543 1.00 85.75 203 MET A CA 1
ATOM 1666 C C . MET A 1 203 ? -2.508 -13.102 -0.821 1.00 85.75 203 MET A C 1
ATOM 1668 O O . MET A 1 203 ? -1.303 -13.278 -0.937 1.00 85.75 203 MET A O 1
ATOM 1672 N N . ASP A 1 204 ? -3.317 -13.134 -1.877 1.00 83.94 204 ASP A N 1
ATOM 1673 C CA . ASP A 1 204 ? -2.813 -13.359 -3.229 1.00 83.94 204 ASP A CA 1
ATOM 1674 C C . ASP A 1 204 ? -1.830 -12.240 -3.622 1.00 83.94 204 ASP A C 1
ATOM 1676 O O . ASP A 1 204 ? -0.758 -12.525 -4.153 1.00 83.94 204 ASP A O 1
ATOM 1680 N N . LEU A 1 205 ? -2.140 -10.977 -3.289 1.00 85.00 205 LEU A N 1
ATOM 1681 C CA . LEU A 1 205 ? -1.253 -9.833 -3.526 1.00 85.00 205 LEU A CA 1
ATOM 1682 C C . LEU A 1 205 ? 0.065 -9.912 -2.750 1.00 85.00 205 LEU A C 1
ATOM 1684 O O . LEU A 1 205 ? 1.103 -9.572 -3.323 1.00 85.00 205 LEU A O 1
ATOM 1688 N N . THR A 1 206 ? 0.069 -10.363 -1.492 1.00 82.94 206 THR A N 1
ATOM 1689 C CA . THR A 1 206 ? 1.323 -10.496 -0.723 1.00 82.94 206 THR A CA 1
ATOM 1690 C C . THR A 1 206 ? 2.292 -11.473 -1.381 1.00 82.94 206 THR A C 1
ATOM 1692 O O . THR A 1 206 ? 3.505 -11.324 -1.249 1.00 82.94 206 THR A O 1
ATOM 1695 N N . LEU A 1 207 ? 1.764 -12.438 -2.135 1.00 78.19 207 LEU A N 1
ATOM 1696 C CA . LEU A 1 207 ? 2.539 -13.466 -2.818 1.00 78.19 207 LEU A CA 1
ATOM 1697 C C . LEU A 1 207 ? 3.035 -13.042 -4.211 1.00 78.19 207 LEU A C 1
ATOM 1699 O O . LEU A 1 207 ? 3.822 -13.774 -4.813 1.00 78.19 207 LEU A O 1
ATOM 1703 N N . THR A 1 208 ? 2.611 -11.881 -4.728 1.00 74.75 208 THR A N 1
ATOM 1704 C CA . THR A 1 208 ? 2.934 -11.453 -6.106 1.00 74.75 208 THR A CA 1
ATOM 1705 C C . THR A 1 208 ? 4.364 -10.951 -6.308 1.00 74.75 208 THR A C 1
ATOM 1707 O O . THR A 1 208 ? 4.874 -11.054 -7.424 1.00 74.75 208 THR A O 1
ATOM 1710 N N . ASP A 1 209 ? 5.037 -10.443 -5.272 1.00 68.69 209 ASP A N 1
ATOM 1711 C CA . ASP A 1 209 ? 6.409 -9.931 -5.370 1.00 68.69 209 ASP A CA 1
ATOM 1712 C C . ASP A 1 209 ? 7.327 -10.459 -4.247 1.00 68.69 209 ASP A C 1
ATOM 1714 O O . ASP A 1 209 ? 6.909 -11.129 -3.303 1.00 68.69 209 ASP A O 1
ATOM 1718 N N . GLU A 1 210 ? 8.639 -10.272 -4.398 1.00 52.81 210 GLU A N 1
ATOM 1719 C CA . GLU A 1 210 ? 9.628 -10.760 -3.427 1.00 52.81 210 GLU A CA 1
ATOM 1720 C C . GLU A 1 210 ? 9.564 -10.049 -2.061 1.00 52.81 210 GLU A C 1
ATOM 1722 O O . GLU A 1 210 ? 9.534 -10.762 -1.054 1.00 52.81 210 GLU A O 1
ATOM 1727 N N . PRO A 1 211 ? 9.465 -8.706 -1.972 1.00 62.19 211 PRO A N 1
ATOM 1728 C CA . PRO A 1 211 ? 9.338 -8.017 -0.685 1.00 62.19 211 PRO A CA 1
ATOM 1729 C C . PRO A 1 211 ? 8.112 -8.459 0.122 1.00 62.19 211 PRO A C 1
ATOM 1731 O O . PRO A 1 211 ? 8.225 -8.720 1.323 1.00 62.19 211 PRO A O 1
ATOM 1734 N N . GLY A 1 212 ? 6.958 -8.609 -0.534 1.00 58.66 212 GLY A N 1
ATOM 1735 C CA . GLY A 1 212 ? 5.726 -9.096 0.080 1.00 58.66 212 GLY A CA 1
ATOM 1736 C C . GLY A 1 212 ? 5.872 -10.519 0.606 1.00 58.66 212 GLY A C 1
ATOM 1737 O O . GLY A 1 212 ? 5.576 -10.770 1.777 1.00 58.66 212 GLY A O 1
ATOM 1738 N N . ARG A 1 213 ? 6.430 -11.428 -0.207 1.00 56.34 213 ARG A N 1
ATOM 1739 C CA . ARG A 1 213 ? 6.698 -12.822 0.192 1.00 56.34 213 ARG A CA 1
ATOM 1740 C C . ARG A 1 213 ? 7.638 -12.906 1.391 1.00 56.34 213 ARG A C 1
ATOM 1742 O O . ARG A 1 213 ? 7.349 -13.630 2.341 1.00 56.34 213 ARG A O 1
ATOM 1749 N N . VAL A 1 214 ? 8.735 -12.148 1.388 1.00 54.03 214 VAL A N 1
ATOM 1750 C CA . VAL A 1 214 ? 9.673 -12.097 2.522 1.00 54.03 214 VAL A CA 1
ATOM 1751 C C . VAL A 1 214 ? 8.981 -11.556 3.775 1.00 54.03 214 VAL A C 1
ATOM 1753 O O . VAL A 1 214 ? 9.166 -12.109 4.860 1.00 54.03 214 VAL A O 1
ATOM 1756 N N . GLY A 1 215 ? 8.153 -10.516 3.645 1.00 58.84 215 GLY A N 1
ATOM 1757 C CA . GLY A 1 215 ? 7.352 -9.982 4.748 1.00 58.84 215 GLY A CA 1
ATOM 1758 C C . GLY A 1 215 ? 6.360 -11.003 5.318 1.00 58.84 215 GLY A C 1
ATOM 1759 O O . GLY A 1 215 ? 6.262 -11.153 6.537 1.00 58.84 215 GLY A O 1
ATOM 1760 N N . ALA A 1 216 ? 5.658 -11.742 4.457 1.00 54.00 216 ALA A N 1
ATOM 1761 C CA . ALA A 1 216 ? 4.740 -12.811 4.854 1.00 54.00 216 ALA A CA 1
ATOM 1762 C C . ALA A 1 216 ? 5.461 -13.950 5.598 1.00 54.00 216 ALA A C 1
ATOM 1764 O O . ALA A 1 216 ? 4.995 -14.402 6.647 1.00 54.00 216 ALA A O 1
ATOM 1765 N N . ILE A 1 217 ? 6.635 -14.367 5.108 1.00 53.16 217 ILE A N 1
ATOM 1766 C CA . ILE A 1 217 ? 7.475 -15.389 5.753 1.00 53.16 217 ILE A CA 1
ATOM 1767 C C . ILE A 1 217 ? 7.943 -14.917 7.132 1.00 53.16 217 ILE A C 1
ATOM 1769 O O . ILE A 1 217 ? 7.778 -15.641 8.112 1.00 53.16 217 ILE A O 1
ATOM 1773 N N . LYS A 1 218 ? 8.491 -13.698 7.236 1.00 59.44 218 LYS A N 1
ATOM 1774 C CA . LYS A 1 218 ? 8.968 -13.137 8.514 1.00 59.44 218 LYS A CA 1
ATOM 1775 C C . LYS A 1 218 ? 7.867 -13.106 9.573 1.00 59.44 218 LYS A C 1
ATOM 1777 O O . LYS A 1 218 ? 8.122 -13.471 10.716 1.00 59.44 218 LYS A O 1
ATOM 1782 N N . ARG A 1 219 ? 6.650 -12.718 9.188 1.00 61.00 219 ARG A N 1
ATOM 1783 C CA . ARG A 1 219 ? 5.488 -12.713 10.089 1.00 61.00 219 ARG A CA 1
ATOM 1784 C C . ARG A 1 219 ? 5.062 -14.115 10.493 1.00 61.00 219 ARG A C 1
ATOM 1786 O O . ARG A 1 219 ? 4.922 -14.365 11.678 1.00 61.00 219 ARG A O 1
ATOM 1793 N N . SER A 1 220 ? 4.989 -15.048 9.545 1.00 58.34 220 SER A N 1
ATOM 1794 C CA . SER A 1 220 ? 4.694 -16.453 9.859 1.00 58.34 220 SER A CA 1
ATOM 1795 C C . SER A 1 220 ? 5.691 -17.025 10.877 1.00 58.34 220 SER A C 1
ATOM 1797 O O . SER A 1 220 ? 5.306 -17.750 11.788 1.00 58.34 220 SER A O 1
ATOM 1799 N N . ILE A 1 221 ? 6.974 -16.661 10.763 1.00 53.28 221 ILE A N 1
ATOM 1800 C CA . ILE A 1 221 ? 8.007 -17.034 11.738 1.00 53.28 221 ILE A CA 1
ATOM 1801 C C . ILE A 1 221 ? 7.763 -16.373 13.098 1.00 53.28 221 ILE A C 1
ATOM 1803 O O . ILE A 1 221 ? 7.810 -17.065 14.112 1.00 53.28 221 ILE A O 1
ATOM 1807 N N . ALA A 1 222 ? 7.484 -15.068 13.134 1.00 58.12 222 ALA A N 1
ATOM 1808 C CA . ALA A 1 222 ? 7.177 -14.358 14.377 1.00 58.12 222 ALA A CA 1
ATOM 1809 C C . ALA A 1 222 ? 5.964 -14.967 15.105 1.00 58.12 222 ALA A C 1
ATOM 1811 O O . ALA A 1 222 ? 5.996 -15.136 16.321 1.00 58.12 222 ALA A O 1
ATOM 1812 N N . ASP A 1 223 ? 4.944 -15.382 14.356 1.00 54.53 223 ASP A N 1
ATOM 1813 C CA . ASP A 1 223 ? 3.730 -1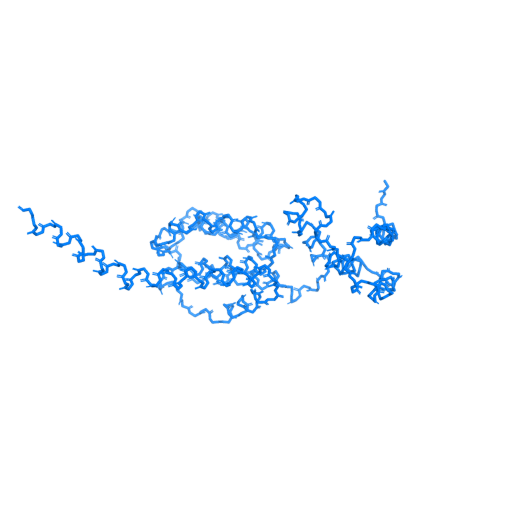6.008 14.887 1.00 54.53 223 ASP A CA 1
ATOM 1814 C C . ASP A 1 223 ? 4.011 -17.371 15.500 1.00 54.53 223 ASP A C 1
ATOM 1816 O O . ASP A 1 223 ? 3.525 -17.683 16.587 1.00 54.53 223 ASP A O 1
ATOM 1820 N N . MET A 1 224 ? 4.826 -18.177 14.814 1.00 53.62 224 MET A N 1
ATOM 1821 C CA . MET A 1 224 ? 5.287 -19.457 15.341 1.00 53.62 224 MET A CA 1
ATOM 1822 C C . MET A 1 224 ? 6.081 -19.260 16.631 1.00 53.62 224 MET A C 1
ATOM 1824 O O . MET A 1 224 ? 5.847 -19.989 17.592 1.00 53.62 224 MET A O 1
ATOM 1828 N N . ILE A 1 225 ? 6.973 -18.264 16.677 1.00 56.84 225 ILE A N 1
ATOM 1829 C CA . ILE A 1 225 ? 7.728 -17.934 17.890 1.00 56.84 225 ILE A CA 1
ATOM 1830 C C . ILE A 1 225 ? 6.753 -17.574 19.009 1.00 56.84 225 ILE A C 1
ATOM 1832 O O . ILE A 1 225 ? 6.747 -18.266 20.021 1.00 56.84 225 ILE A O 1
ATOM 1836 N N . GLN A 1 226 ? 5.868 -16.594 18.807 1.00 58.59 226 GLN A N 1
ATOM 1837 C CA . GLN A 1 226 ? 4.908 -16.142 19.820 1.00 58.59 226 GLN A CA 1
ATOM 1838 C C . GLN A 1 226 ? 4.008 -17.283 20.331 1.00 58.59 226 GLN A C 1
ATOM 1840 O O . GLN A 1 226 ? 3.735 -17.382 21.531 1.00 58.59 226 GLN A O 1
ATOM 1845 N N . ALA A 1 227 ? 3.576 -18.184 19.443 1.00 55.81 227 ALA A N 1
ATOM 1846 C CA . ALA A 1 227 ? 2.824 -19.378 19.817 1.00 55.81 227 ALA A CA 1
ATOM 1847 C C . ALA A 1 227 ? 3.652 -20.308 20.720 1.00 55.81 227 ALA A C 1
ATOM 1849 O O . ALA A 1 227 ? 3.159 -20.741 21.765 1.00 55.81 227 ALA A O 1
ATOM 1850 N N . VAL A 1 228 ? 4.919 -20.558 20.379 1.00 55.34 228 VAL A N 1
ATOM 1851 C CA . VAL A 1 228 ? 5.848 -21.345 21.206 1.00 55.34 228 VAL A CA 1
ATOM 1852 C C . VAL A 1 228 ? 6.084 -20.684 22.568 1.00 55.34 228 VAL A C 1
ATOM 1854 O O . VAL A 1 228 ? 6.007 -21.374 23.588 1.00 55.34 228 VAL A O 1
ATOM 1857 N N . GLU A 1 229 ? 6.279 -19.361 22.629 1.00 57.19 229 GLU A N 1
ATOM 1858 C CA . GLU A 1 229 ? 6.441 -18.637 23.902 1.00 57.19 229 GLU A CA 1
ATOM 1859 C C . GLU A 1 229 ? 5.207 -18.802 24.803 1.00 57.19 229 GLU A C 1
ATOM 1861 O O . GLU A 1 229 ? 5.314 -18.999 26.019 1.00 57.19 229 GLU A O 1
ATOM 1866 N N . SER A 1 230 ? 4.017 -18.752 24.197 1.00 58.78 230 SER A N 1
ATOM 1867 C CA . SER A 1 230 ? 2.747 -18.853 24.914 1.00 58.78 230 SER A CA 1
ATOM 1868 C C . SER A 1 230 ? 2.492 -20.244 25.508 1.00 58.78 230 SER A C 1
ATOM 1870 O O . SER A 1 230 ? 1.883 -20.332 26.578 1.00 58.78 230 SER A O 1
ATOM 1872 N N . VAL A 1 231 ? 2.979 -21.306 24.852 1.00 64.19 231 VAL A N 1
ATOM 1873 C CA . VAL A 1 231 ? 2.752 -22.709 25.241 1.00 64.19 231 VAL A CA 1
ATOM 1874 C C . VAL A 1 231 ? 3.864 -23.251 26.139 1.00 64.19 231 VAL A C 1
ATOM 1876 O O . VAL A 1 231 ? 3.561 -23.936 27.113 1.00 64.19 231 VAL A O 1
ATOM 1879 N N . HIS A 1 232 ? 5.136 -22.968 25.843 1.00 54.66 232 HIS A N 1
ATOM 1880 C CA . HIS A 1 232 ? 6.270 -23.580 26.548 1.00 54.66 232 HIS A CA 1
ATOM 1881 C C . HIS A 1 232 ? 6.899 -22.659 27.592 1.00 54.66 232 HIS A C 1
ATOM 1883 O O . HIS A 1 232 ? 7.056 -23.061 28.751 1.00 54.66 232 HIS A O 1
ATOM 1889 N N . TRP A 1 233 ? 7.181 -21.401 27.241 1.00 52.47 233 TRP A N 1
ATOM 1890 C CA . TRP A 1 233 ? 7.886 -20.509 28.163 1.00 52.47 233 TRP A CA 1
ATOM 1891 C C . TRP A 1 233 ? 7.035 -20.060 29.345 1.00 52.47 233 TRP A C 1
ATOM 1893 O O . TRP A 1 233 ? 7.549 -19.996 30.458 1.00 52.47 233 TRP A O 1
ATOM 1903 N N . ARG A 1 234 ? 5.724 -19.851 29.183 1.00 53.44 234 ARG A N 1
ATOM 1904 C CA . ARG A 1 234 ? 4.864 -19.490 30.329 1.00 53.44 234 ARG A CA 1
ATOM 1905 C C . ARG A 1 234 ? 4.790 -20.577 31.406 1.00 53.44 234 ARG A C 1
ATOM 1907 O O . ARG A 1 234 ? 4.702 -20.240 32.585 1.00 53.44 234 ARG A O 1
ATOM 1914 N N . SER A 1 235 ? 4.819 -21.858 31.038 1.00 55.53 235 SER A N 1
ATOM 1915 C CA . SER A 1 235 ? 4.750 -22.967 32.001 1.00 55.53 235 SER A CA 1
ATOM 1916 C C . SER A 1 235 ? 6.088 -23.273 32.669 1.00 55.53 235 SER A C 1
ATOM 1918 O O . SER A 1 235 ? 6.114 -23.523 33.873 1.00 55.53 235 SER A O 1
ATOM 1920 N N . GLU A 1 236 ? 7.195 -23.240 31.925 1.00 54.25 236 GLU A N 1
ATOM 1921 C CA . GLU A 1 236 ? 8.527 -23.501 32.487 1.00 54.25 236 GLU A CA 1
ATOM 1922 C C . GLU A 1 236 ? 9.020 -22.333 33.341 1.00 54.25 236 GLU A C 1
ATOM 1924 O O . GLU A 1 236 ? 9.535 -22.552 34.436 1.00 54.25 236 GLU A O 1
ATOM 1929 N N . PHE A 1 237 ? 8.766 -21.095 32.909 1.00 51.72 237 PHE A N 1
ATOM 1930 C CA . PHE A 1 237 ? 9.089 -19.908 33.694 1.00 51.72 237 PHE A CA 1
ATOM 1931 C C . PHE A 1 237 ? 8.280 -19.852 34.999 1.00 51.72 237 PHE A C 1
ATOM 1933 O O . PHE A 1 237 ? 8.853 -19.594 36.052 1.00 51.72 237 PHE A O 1
ATOM 1940 N N . ARG A 1 238 ? 6.976 -20.186 34.982 1.00 55.44 238 ARG A N 1
ATOM 1941 C CA . ARG A 1 238 ? 6.178 -20.306 36.222 1.00 55.44 238 ARG A CA 1
ATOM 1942 C C . ARG A 1 238 ? 6.720 -21.378 37.162 1.00 55.44 238 ARG A C 1
ATOM 1944 O O . ARG A 1 238 ? 6.894 -21.090 38.334 1.00 55.44 238 ARG A O 1
ATOM 1951 N N . ARG A 1 239 ? 7.066 -22.572 36.662 1.00 59.22 239 ARG A N 1
ATOM 1952 C CA . ARG A 1 239 ? 7.669 -23.629 37.502 1.00 59.22 239 ARG A CA 1
ATOM 1953 C C . ARG A 1 239 ? 8.999 -23.195 38.118 1.00 59.22 239 ARG A C 1
ATOM 1955 O O . ARG A 1 239 ? 9.238 -23.483 39.284 1.00 59.22 239 ARG A O 1
ATOM 1962 N N . SER A 1 240 ? 9.836 -22.490 37.356 1.00 57.81 240 SER A N 1
ATOM 1963 C CA . SER A 1 240 ? 11.098 -21.928 37.850 1.00 57.81 240 SER A CA 1
ATOM 1964 C C . SER A 1 240 ? 10.869 -20.890 38.952 1.00 57.81 240 SER A C 1
ATOM 1966 O O . SER A 1 240 ? 11.564 -20.914 39.964 1.00 57.81 240 SER A O 1
ATOM 1968 N N . VAL A 1 241 ? 9.900 -19.988 38.778 1.00 53.81 241 VAL A N 1
ATOM 1969 C CA . VAL A 1 241 ? 9.570 -18.947 39.767 1.00 53.81 241 VAL A CA 1
ATOM 1970 C C . VAL A 1 241 ? 8.924 -19.552 41.018 1.00 53.81 241 VAL A C 1
ATOM 1972 O O . VAL A 1 241 ? 9.319 -19.209 42.128 1.00 53.81 241 VAL A O 1
ATOM 1975 N N . ASP A 1 242 ? 8.016 -20.515 40.863 1.00 60.06 242 ASP A N 1
ATOM 1976 C CA . ASP A 1 242 ? 7.373 -21.203 41.987 1.00 60.06 242 ASP A CA 1
ATOM 1977 C C . ASP A 1 242 ? 8.386 -22.022 42.805 1.00 60.06 242 ASP A C 1
ATOM 1979 O O . ASP A 1 242 ? 8.345 -21.981 44.029 1.00 60.06 242 ASP A O 1
ATOM 1983 N N . HIS A 1 243 ? 9.350 -22.697 42.161 1.00 60.94 243 HIS A N 1
ATOM 1984 C CA . HIS A 1 243 ? 10.444 -23.391 42.865 1.00 60.94 243 HIS A CA 1
ATOM 1985 C C . HIS A 1 243 ? 11.414 -22.443 43.581 1.00 60.94 243 HIS A C 1
ATOM 1987 O O . HIS A 1 243 ? 12.040 -22.841 44.565 1.00 60.94 243 HIS A O 1
ATOM 1993 N N . SER A 1 244 ? 11.550 -21.206 43.099 1.00 57.94 244 SER A N 1
ATOM 1994 C CA . SER A 1 244 ? 12.387 -20.188 43.744 1.00 57.94 244 SER A CA 1
ATOM 1995 C C . SER A 1 244 ? 11.711 -19.637 45.004 1.00 57.94 244 SER A C 1
ATOM 1997 O O . SER A 1 244 ? 12.373 -19.464 46.018 1.00 57.94 244 SER A O 1
ATOM 1999 N N . ASN A 1 245 ? 10.388 -19.452 44.968 1.00 51.88 245 ASN A N 1
ATOM 2000 C CA . ASN A 1 245 ? 9.609 -18.899 46.082 1.00 51.88 245 ASN A CA 1
ATOM 2001 C C . ASN A 1 245 ? 9.253 -19.923 47.175 1.00 51.88 245 ASN A C 1
ATOM 2003 O O . ASN A 1 245 ? 8.865 -19.526 48.265 1.00 51.88 245 ASN A O 1
ATOM 2007 N N . THR A 1 246 ? 9.344 -21.231 46.911 1.00 57.75 246 THR A N 1
ATOM 2008 C CA . THR A 1 246 ? 9.134 -22.274 47.939 1.00 57.75 246 THR A CA 1
ATOM 2009 C C . THR A 1 246 ? 10.387 -22.613 48.749 1.00 57.75 246 THR A C 1
ATOM 2011 O O . THR A 1 246 ? 10.304 -23.426 49.665 1.00 57.75 246 THR A O 1
ATOM 2014 N N . ASN A 1 247 ? 11.542 -22.043 48.393 1.00 51.09 247 ASN A N 1
ATOM 2015 C CA . ASN A 1 247 ? 12.820 -22.256 49.082 1.00 51.09 247 ASN A CA 1
ATOM 2016 C C . ASN A 1 247 ? 13.261 -21.049 49.941 1.00 51.09 247 ASN A C 1
ATOM 2018 O O . ASN A 1 247 ? 14.402 -21.035 50.404 1.00 51.09 247 ASN A O 1
ATOM 2022 N N . GLU A 1 248 ? 12.373 -20.077 50.171 1.00 43.97 248 GLU A N 1
ATOM 2023 C CA . GLU A 1 248 ? 12.478 -19.047 51.223 1.00 43.97 248 GLU A CA 1
ATOM 2024 C C . GLU A 1 248 ? 11.458 -19.324 52.336 1.00 43.97 248 GLU A C 1
ATOM 2026 O O . GLU A 1 248 ? 11.819 -19.126 53.520 1.00 43.97 248 GLU A O 1
#

Solvent-accessible surface area (backbone atoms only — not comparable to full-atom values): 13815 Å² total; per-residue (Å²): 131,84,84,44,72,67,55,51,48,51,48,53,54,51,50,51,53,51,42,53,76,71,61,40,47,39,83,66,41,75,74,46,47,60,59,48,51,52,46,48,74,64,40,88,47,70,30,46,44,27,50,46,51,50,58,51,58,75,34,46,42,68,84,78,46,61,86,68,42,73,79,47,67,42,72,59,54,51,65,28,48,59,56,48,52,69,86,88,74,37,69,64,54,56,46,40,57,35,51,52,51,53,59,70,41,50,55,70,90,34,37,33,67,70,38,56,76,74,38,42,78,56,50,54,50,48,48,72,68,52,77,44,66,69,67,46,35,54,53,49,52,52,52,58,70,27,41,34,76,81,37,33,39,79,70,37,71,76,43,46,65,58,50,53,52,47,38,76,65,34,68,46,64,22,38,43,31,42,50,52,53,52,57,57,68,34,35,30,84,89,39,73,76,85,63,68,70,54,51,49,54,33,55,57,40,19,62,73,45,68,71,14,37,52,52,53,50,54,48,55,50,52,50,53,49,54,51,48,45,66,66,51,47,55,56,53,52,47,53,56,51,52,60,55,66,72,74,115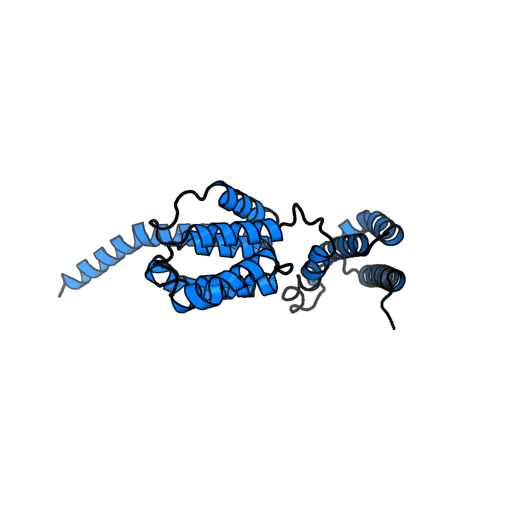

Mean predicted aligned error: 13.38 Å

Organism: Beta vulgaris subsp. vulgaris (NCBI:txid3555)

pLDDT: mean 77.45, std 16.72, range [40.5, 97.81]